Protein AF-X6P0B2-F1 (afdb_monomer_lite)

pLDDT: mean 71.35, std 17.13, range [31.45, 94.06]

Sequence (237 aa):
MQFNLIKKKKKKKKLLGSGEFNQSTTKVLHLKKNFREMPTQPSTTSKAEVESLRAQVEQYKVSLKELSEGSSDLQKFESAQRCKILENKVDNLKDENNVLRGDLDKYKTILERTKKIFADKLTEYRKAVYKLTGWLISIVPSDDETLGNNNNSTHPSNNEANARPIKEMLLELKHLWMQTPNDRIVIGLRPKDQIAVFFIRDTPFMRSVDPKILKSFETKRSSPYLLSAITMQLYKE

Organism: Reticulomyxa filosa (NCBI:txid46433)

Structure (mmCIF, N/CA/C/O backbone):
data_AF-X6P0B2-F1
#
_entry.id   AF-X6P0B2-F1
#
loop_
_atom_site.group_PDB
_atom_site.id
_atom_site.type_symbol
_atom_site.label_atom_id
_atom_site.label_alt_id
_atom_site.label_comp_id
_atom_site.label_asym_id
_atom_site.label_entity_id
_atom_site.label_seq_id
_atom_site.pdbx_PDB_ins_code
_atom_site.Cartn_x
_atom_site.Cartn_y
_atom_site.Cartn_z
_atom_site.occupancy
_atom_site.B_iso_or_equiv
_atom_site.auth_seq_id
_atom_site.auth_comp_id
_atom_site.auth_asym_id
_atom_site.auth_atom_id
_atom_site.pdbx_PDB_model_num
ATOM 1 N N . MET A 1 1 ? -43.052 -93.381 106.197 1.00 55.31 1 MET A N 1
ATOM 2 C CA . MET A 1 1 ? -41.928 -92.546 105.700 1.00 55.31 1 MET A CA 1
ATOM 3 C C . MET A 1 1 ? -41.896 -91.102 106.265 1.00 55.31 1 MET A C 1
ATOM 5 O O . MET A 1 1 ? -41.466 -90.201 105.563 1.00 55.31 1 MET A O 1
ATOM 9 N N . GLN A 1 2 ? -42.252 -90.828 107.532 1.00 54.12 2 GLN A N 1
ATOM 10 C CA . GLN A 1 2 ? -42.131 -89.462 108.112 1.00 54.12 2 GLN A CA 1
ATOM 11 C C . GLN A 1 2 ? -40.997 -89.306 109.150 1.00 54.12 2 GLN A C 1
ATOM 13 O O . GLN A 1 2 ? -40.505 -88.202 109.378 1.00 54.12 2 GLN A O 1
ATOM 18 N N . PHE A 1 3 ? -40.473 -90.406 109.700 1.00 49.84 3 PHE A N 1
ATOM 19 C CA . PHE A 1 3 ? -39.399 -90.378 110.706 1.00 49.84 3 PHE A CA 1
ATOM 20 C C . PHE A 1 3 ? -38.023 -89.929 110.172 1.00 49.84 3 PHE A C 1
ATOM 22 O O . PHE A 1 3 ? -37.185 -89.446 110.938 1.00 49.84 3 PHE A O 1
ATOM 29 N N . ASN A 1 4 ? -37.790 -90.004 108.856 1.00 54.94 4 ASN A N 1
ATOM 30 C CA . ASN A 1 4 ? -36.523 -89.588 108.240 1.00 54.94 4 ASN A CA 1
ATOM 31 C C . ASN A 1 4 ? -36.414 -88.072 107.987 1.00 54.94 4 ASN A C 1
ATOM 33 O O . ASN A 1 4 ? -35.299 -87.554 107.889 1.00 54.94 4 ASN A O 1
ATOM 37 N N . LEU A 1 5 ? -37.527 -87.326 107.950 1.00 54.50 5 LEU A N 1
ATOM 38 C CA . LEU A 1 5 ? -37.485 -85.862 107.808 1.00 54.50 5 LEU A CA 1
ATOM 39 C C . LEU A 1 5 ? -37.095 -85.159 109.120 1.00 54.50 5 LEU A C 1
ATOM 41 O O . LEU A 1 5 ? -36.388 -84.150 109.109 1.00 54.50 5 LEU A O 1
ATOM 45 N N . ILE A 1 6 ? -37.504 -85.713 110.263 1.00 58.94 6 ILE A N 1
ATOM 46 C CA . ILE A 1 6 ? -37.263 -85.122 111.589 1.00 58.94 6 ILE A CA 1
ATOM 47 C C . ILE A 1 6 ? -35.777 -85.223 111.975 1.00 58.94 6 ILE A C 1
ATOM 49 O O . ILE A 1 6 ? -35.199 -84.262 112.490 1.00 58.94 6 ILE A O 1
ATOM 53 N N . LYS A 1 7 ? -35.111 -86.337 111.633 1.00 59.66 7 LYS A N 1
ATOM 54 C CA . LYS A 1 7 ? -33.657 -86.496 111.820 1.00 59.66 7 LYS A CA 1
ATOM 55 C C . LYS A 1 7 ? -32.847 -85.511 110.964 1.00 59.66 7 LYS A C 1
ATOM 57 O O . LYS A 1 7 ? -31.874 -84.939 111.458 1.00 59.66 7 LYS A O 1
ATOM 62 N N . LYS A 1 8 ? -33.275 -85.240 109.721 1.00 59.06 8 LYS A N 1
ATOM 63 C CA . LYS A 1 8 ? -32.640 -84.231 108.848 1.00 59.06 8 LYS A CA 1
ATOM 64 C C . LYS A 1 8 ? -32.793 -82.806 109.402 1.00 59.06 8 LYS A C 1
ATOM 66 O O . LYS A 1 8 ? -31.819 -82.055 109.403 1.00 59.06 8 LYS A O 1
ATOM 71 N N . LYS A 1 9 ? -33.960 -82.447 109.955 1.00 59.59 9 LYS A N 1
ATOM 72 C CA . LYS A 1 9 ? -34.187 -81.127 110.582 1.00 59.59 9 LYS A CA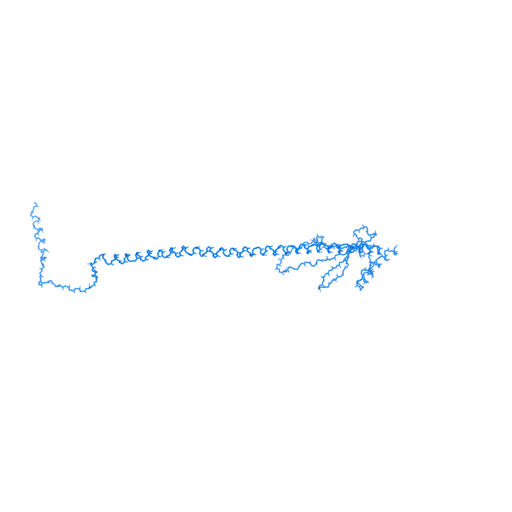 1
ATOM 73 C C . LYS A 1 9 ? -33.361 -80.912 111.863 1.00 59.59 9 LYS A C 1
ATOM 75 O O . LYS A 1 9 ? -32.851 -79.812 112.062 1.00 59.59 9 LYS A O 1
ATOM 80 N N . LYS A 1 10 ? -33.146 -81.947 112.690 1.00 60.12 10 LYS A N 1
ATOM 81 C CA . LYS A 1 10 ? -32.284 -81.852 113.890 1.00 60.12 10 LYS A CA 1
ATOM 82 C C . LYS A 1 10 ? -30.789 -81.707 113.561 1.00 60.12 10 LYS A C 1
ATOM 84 O O . LYS A 1 10 ? -30.113 -80.933 114.230 1.00 60.12 10 LYS A O 1
ATOM 89 N N . LYS A 1 11 ? -30.275 -82.372 112.513 1.00 59.00 11 LYS A N 1
ATOM 90 C CA . LYS A 1 11 ? -28.886 -82.160 112.046 1.00 59.00 11 LYS A CA 1
ATOM 91 C C . LYS A 1 11 ? -28.672 -80.745 111.497 1.00 59.00 11 LYS A C 1
ATOM 93 O O . LYS A 1 11 ? -27.675 -80.118 111.830 1.00 59.00 11 LYS A O 1
ATOM 98 N N . LYS A 1 12 ? -29.631 -80.211 110.728 1.00 55.75 12 LYS A N 1
ATOM 99 C CA . LYS A 1 12 ? -29.541 -78.853 110.162 1.00 55.75 12 LYS A CA 1
ATOM 100 C C . LYS A 1 12 ? -29.574 -77.762 111.246 1.00 55.75 12 LYS A C 1
ATOM 102 O O . LYS A 1 12 ? -28.811 -76.814 111.152 1.00 55.75 12 LYS A O 1
ATOM 107 N N . LYS A 1 13 ? -30.363 -77.936 112.318 1.00 56.16 13 LYS A N 1
ATOM 108 C CA . LYS A 1 13 ? -30.375 -77.021 113.481 1.00 56.16 13 LYS A CA 1
ATOM 109 C C . LYS A 1 13 ? -29.120 -77.087 114.368 1.00 56.16 13 LYS A C 1
ATOM 111 O O . LYS A 1 13 ? -28.850 -76.119 115.056 1.00 56.16 13 LYS A O 1
ATOM 116 N N . LYS A 1 14 ? -28.346 -78.182 114.342 1.00 57.12 14 LYS A N 1
ATOM 117 C CA . LYS A 1 14 ? -27.015 -78.246 114.986 1.00 57.12 14 LYS A CA 1
ATOM 118 C C . LYS A 1 14 ? -25.906 -77.582 114.154 1.00 57.12 14 LYS A C 1
ATOM 120 O O . LYS A 1 14 ? -24.914 -77.164 114.729 1.00 57.12 14 LYS A O 1
ATOM 125 N N . LEU A 1 15 ? -26.073 -77.498 112.828 1.00 54.00 15 LEU A N 1
ATOM 126 C CA . LEU A 1 15 ? -25.188 -76.754 111.912 1.00 54.00 15 LEU A CA 1
ATOM 127 C C . LEU A 1 15 ? -25.536 -75.259 111.830 1.00 54.00 15 LEU A C 1
ATOM 129 O O . LEU A 1 15 ? -24.663 -74.447 111.559 1.00 54.00 15 LEU A O 1
ATOM 133 N N . LEU A 1 16 ? -26.789 -74.896 112.117 1.00 55.19 16 LEU A N 1
ATOM 134 C CA . LEU A 1 16 ? -27.213 -73.538 112.472 1.00 55.19 16 LEU A CA 1
ATOM 135 C C . LEU A 1 16 ? -26.943 -73.275 113.963 1.00 55.19 16 LEU A C 1
ATOM 137 O O . LEU A 1 16 ? -27.849 -72.932 114.723 1.00 55.19 16 LEU A O 1
ATOM 141 N N . GLY A 1 17 ? -25.692 -73.461 114.387 1.00 47.81 17 GLY A N 1
ATOM 142 C CA . GLY A 1 17 ? -25.227 -72.794 115.595 1.00 47.81 17 GLY A CA 1
ATOM 143 C C . GLY A 1 17 ? -25.319 -71.281 115.378 1.00 47.81 17 GLY A C 1
ATOM 144 O O . GLY A 1 17 ? -24.667 -70.759 114.483 1.00 47.81 17 GLY A O 1
ATOM 145 N N . SER A 1 18 ? -26.180 -70.630 116.166 1.00 55.78 18 SER A N 1
ATOM 146 C CA . SER A 1 18 ? -26.161 -69.205 116.536 1.00 55.78 18 SER A CA 1
ATOM 147 C C . SER A 1 18 ? -25.898 -68.183 115.418 1.00 55.78 18 SER A C 1
ATOM 149 O O . SER A 1 18 ? -24.773 -67.736 115.218 1.00 55.78 18 SER A O 1
ATOM 151 N N . GLY A 1 19 ? -26.968 -67.726 114.765 1.00 50.94 19 GLY A N 1
ATOM 152 C CA . GLY A 1 19 ? -26.990 -66.463 114.011 1.00 50.94 19 GLY A CA 1
ATOM 153 C C . GLY A 1 19 ? -27.503 -65.281 114.845 1.00 50.94 19 GLY A C 1
ATOM 154 O O . GLY A 1 19 ? -28.053 -64.338 114.286 1.00 50.94 19 GLY A O 1
ATOM 155 N N . GLU A 1 20 ? -27.415 -65.364 116.174 1.00 57.00 20 GLU A N 1
ATOM 156 C CA . GLU A 1 20 ? -27.812 -64.281 117.075 1.00 57.00 20 GLU A CA 1
ATOM 157 C C . GLU A 1 20 ? -26.659 -63.279 117.189 1.00 57.00 20 GLU A C 1
ATOM 159 O O . GLU A 1 20 ? -25.530 -63.638 117.53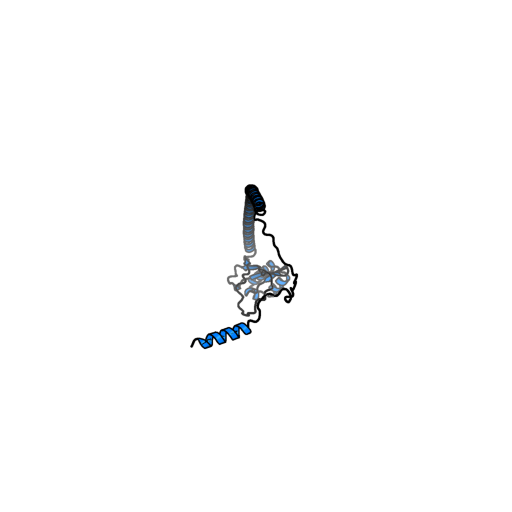0 1.00 57.00 20 GLU A O 1
ATOM 164 N N . PHE A 1 21 ? -26.947 -62.019 116.862 1.00 47.94 21 PHE A N 1
ATOM 165 C CA . PHE A 1 21 ? -26.019 -60.905 117.005 1.00 47.94 21 PHE A CA 1
ATOM 166 C C . PHE A 1 21 ? -25.644 -60.747 118.480 1.00 47.94 21 PHE A C 1
ATOM 168 O O . PHE A 1 21 ? -26.470 -60.369 119.308 1.00 47.94 21 PHE A O 1
ATOM 175 N N . ASN A 1 22 ? -24.392 -61.048 118.812 1.00 59.00 22 ASN A N 1
ATOM 176 C CA . ASN A 1 22 ? -23.880 -60.935 120.165 1.00 59.00 22 ASN A CA 1
ATOM 177 C C . ASN A 1 22 ? -22.984 -59.688 120.234 1.00 59.00 22 ASN A C 1
ATOM 179 O O . ASN A 1 22 ? -21.904 -59.632 119.634 1.00 59.00 22 ASN A O 1
ATOM 183 N N . GLN A 1 23 ? -23.461 -58.661 120.940 1.00 57.75 23 GLN A N 1
ATOM 184 C CA . GLN A 1 23 ? -22.810 -57.349 121.049 1.00 57.75 23 GLN A CA 1
ATOM 185 C C . GLN A 1 23 ? -21.397 -57.440 121.660 1.00 57.75 23 GLN A C 1
ATOM 187 O O . GLN A 1 23 ? -20.562 -56.574 121.421 1.00 57.75 23 GLN A O 1
ATOM 192 N N . SER A 1 24 ? -21.103 -58.519 122.394 1.00 59.09 24 SER A N 1
ATOM 193 C CA . SER A 1 24 ? -19.799 -58.781 123.018 1.00 59.09 24 SER A CA 1
ATOM 194 C C . SER A 1 24 ? -18.715 -59.308 122.059 1.00 59.09 24 SER A C 1
ATOM 196 O O . SER A 1 24 ? -17.530 -59.149 122.337 1.00 59.09 24 SER A O 1
ATOM 198 N N . THR A 1 25 ? -19.086 -59.926 120.930 1.00 56.22 25 THR A N 1
ATOM 199 C CA . THR A 1 25 ? -18.145 -60.605 120.007 1.00 56.22 25 THR A CA 1
ATOM 200 C C . THR A 1 25 ? -18.075 -59.978 118.616 1.00 56.22 25 THR A C 1
ATOM 202 O O . THR A 1 25 ? -17.176 -60.301 117.839 1.00 56.22 25 THR A O 1
ATOM 205 N N . THR A 1 26 ? -18.960 -59.030 118.302 1.00 55.53 26 THR A N 1
ATOM 206 C CA . THR A 1 26 ? -18.975 -58.357 116.998 1.00 55.53 26 THR A CA 1
ATOM 207 C C . THR A 1 26 ? -18.139 -57.075 117.048 1.00 55.53 26 THR A C 1
ATOM 209 O O . THR A 1 26 ? -18.581 -56.054 117.567 1.00 55.53 26 THR A O 1
ATOM 212 N N . LYS A 1 27 ? -16.913 -57.104 116.510 1.00 60.09 27 LYS A N 1
ATOM 213 C CA . LYS A 1 27 ? -16.079 -55.896 116.370 1.00 60.09 27 LYS A CA 1
ATOM 214 C C . LYS A 1 27 ? -16.575 -55.043 115.195 1.00 60.09 27 LYS A C 1
ATOM 216 O O . LYS A 1 27 ? -16.610 -55.508 114.060 1.00 60.09 27 LYS A O 1
ATOM 221 N N . VAL A 1 28 ? -16.933 -53.790 115.475 1.00 61.47 28 VAL A N 1
ATOM 222 C CA . VAL A 1 28 ? -17.394 -52.797 114.490 1.00 61.47 28 VAL A CA 1
ATOM 223 C C . VAL A 1 28 ? -16.198 -52.233 113.711 1.00 61.47 28 VAL A C 1
ATOM 225 O O . VAL A 1 28 ? -15.346 -51.546 114.276 1.00 61.47 28 VAL A O 1
ATOM 228 N N . LEU A 1 29 ? -16.137 -52.502 112.405 1.00 49.97 29 LEU A N 1
ATOM 229 C CA . LEU A 1 29 ? -15.185 -51.874 111.483 1.00 49.97 29 LEU A CA 1
ATOM 230 C C . LEU A 1 29 ? -15.662 -50.455 111.138 1.00 49.97 29 LEU A C 1
ATOM 232 O O . LEU A 1 29 ? -16.623 -50.281 110.394 1.00 49.97 29 LEU A O 1
ATOM 236 N N . HIS A 1 30 ? -14.976 -49.433 111.652 1.00 55.44 30 HIS A N 1
ATOM 237 C CA . HIS A 1 30 ? -15.180 -48.047 111.232 1.00 55.44 30 HIS A CA 1
ATOM 238 C C . HIS A 1 30 ? -14.325 -47.770 109.991 1.00 55.44 30 HIS A C 1
ATOM 240 O O . HIS A 1 30 ? -13.115 -47.583 110.097 1.00 55.44 30 HIS A O 1
ATOM 246 N N . LEU A 1 31 ? -14.943 -47.731 108.810 1.00 53.06 31 LEU A N 1
ATOM 247 C CA . LEU A 1 31 ? -14.276 -47.317 107.574 1.00 53.06 31 LEU A CA 1
ATOM 248 C C . LEU A 1 31 ? -14.821 -45.954 107.142 1.00 53.06 31 LEU A C 1
ATOM 250 O O . LEU A 1 31 ? -15.865 -45.844 106.508 1.00 53.06 31 LEU A O 1
ATOM 254 N N . LYS A 1 32 ? -14.100 -44.892 107.513 1.00 55.56 32 LYS A N 1
ATOM 255 C CA . LYS A 1 32 ? -14.354 -43.521 107.062 1.00 55.56 32 LYS A CA 1
ATOM 256 C C . LYS A 1 32 ? -13.851 -43.373 105.622 1.00 55.56 32 LYS A C 1
ATOM 258 O O . LYS A 1 32 ? -12.643 -43.377 105.394 1.00 55.56 32 LYS A O 1
ATOM 263 N N . LYS A 1 33 ? -14.756 -43.207 104.654 1.00 41.72 33 LYS A N 1
ATOM 264 C CA . LYS A 1 33 ? -14.428 -42.648 103.331 1.00 41.72 33 LYS A CA 1
ATOM 265 C C . LYS A 1 33 ? -15.641 -41.909 102.756 1.00 41.72 33 LYS A C 1
ATOM 267 O O . LYS A 1 33 ? -16.621 -42.523 102.354 1.00 41.72 33 LYS A O 1
ATOM 272 N N . ASN A 1 34 ? -15.551 -40.579 102.780 1.00 40.84 34 ASN A N 1
ATOM 273 C CA . ASN A 1 34 ? -16.471 -39.640 102.136 1.00 40.84 34 ASN A CA 1
ATOM 274 C C . ASN A 1 34 ? -16.558 -39.919 100.631 1.00 40.84 34 ASN A C 1
ATOM 276 O O . ASN A 1 34 ? -15.519 -40.189 100.042 1.00 40.84 34 ASN A O 1
ATOM 280 N N . PHE A 1 35 ? -17.742 -39.774 100.023 1.00 38.56 35 PHE A N 1
ATOM 281 C CA . PHE A 1 35 ? -17.996 -38.764 98.985 1.00 38.56 35 PHE A CA 1
ATOM 282 C C . PHE A 1 35 ? -19.495 -38.658 98.643 1.00 38.56 35 PHE A C 1
ATOM 284 O O . PHE A 1 35 ? -20.132 -39.635 98.261 1.00 38.56 35 PHE A O 1
ATOM 291 N N . ARG A 1 36 ? -19.957 -37.398 98.660 1.00 43.66 36 ARG A N 1
ATOM 292 C CA . ARG A 1 36 ? -21.078 -36.817 97.903 1.00 43.66 36 ARG A CA 1
ATOM 293 C C . ARG A 1 36 ? -22.491 -36.943 98.482 1.00 43.66 36 ARG A C 1
ATOM 295 O O . ARG A 1 36 ? -23.409 -37.444 97.845 1.00 43.66 36 ARG A O 1
ATOM 302 N N . GLU A 1 37 ? -22.685 -36.301 99.627 1.00 41.38 37 GLU A N 1
ATOM 303 C CA . GLU A 1 37 ? -23.929 -35.568 99.865 1.00 41.38 37 GLU A CA 1
ATOM 304 C C . GLU A 1 37 ? -23.988 -34.396 98.865 1.00 41.38 37 GLU A C 1
ATOM 306 O O . GLU A 1 37 ? -23.141 -33.504 98.891 1.00 41.38 37 GLU A O 1
ATOM 311 N N . MET A 1 38 ? -24.940 -34.427 97.931 1.00 42.62 38 MET A N 1
ATOM 312 C CA . MET A 1 38 ? -25.448 -33.217 97.276 1.00 42.62 38 MET A CA 1
ATOM 313 C C . MET A 1 38 ? -26.829 -32.954 97.881 1.00 42.62 38 MET A C 1
ATOM 315 O O . MET A 1 38 ? -27.645 -33.879 97.920 1.00 42.62 38 MET A O 1
ATOM 319 N N . PRO A 1 39 ? -27.094 -31.740 98.385 1.00 47.16 39 PRO A N 1
ATOM 320 C CA . PRO A 1 39 ? -28.322 -31.445 99.096 1.00 47.16 39 PRO A CA 1
ATOM 321 C C . PRO A 1 39 ? -29.499 -31.440 98.120 1.00 47.16 39 PRO A C 1
ATOM 323 O O . PRO A 1 39 ? -29.506 -30.724 97.121 1.00 47.16 39 PRO A O 1
ATOM 326 N N . THR A 1 40 ? -30.535 -32.205 98.443 1.00 47.59 40 THR A N 1
ATOM 327 C CA . THR A 1 40 ? -31.896 -31.949 97.974 1.00 47.59 40 THR A CA 1
ATOM 328 C C . THR A 1 40 ? -32.367 -30.611 98.550 1.00 47.59 40 THR A C 1
ATOM 330 O O . THR A 1 40 ? -32.889 -30.549 99.660 1.00 47.59 40 THR A O 1
ATOM 333 N N . GLN A 1 41 ? -32.161 -29.538 97.785 1.00 46.28 41 GLN A N 1
ATOM 334 C CA . GLN A 1 41 ? -32.849 -28.250 97.905 1.00 46.28 41 GLN A CA 1
ATOM 335 C C . GLN A 1 41 ? -33.395 -27.815 96.526 1.00 46.28 41 GLN A C 1
ATOM 337 O O . GLN A 1 41 ? -32.936 -28.316 95.498 1.00 46.28 41 GLN A O 1
ATOM 342 N N . PRO A 1 42 ? -34.458 -26.990 96.499 1.00 42.69 42 PRO A N 1
ATOM 343 C CA . PRO A 1 42 ? -35.540 -27.073 95.521 1.00 42.69 42 PRO A CA 1
ATOM 344 C C . PRO A 1 42 ? -35.267 -26.319 94.213 1.00 42.69 42 PRO A C 1
ATOM 346 O O . PRO A 1 42 ? -34.430 -25.430 94.118 1.00 42.69 42 PRO A O 1
ATOM 349 N N . SER A 1 43 ? -36.061 -26.651 93.201 1.00 48.66 43 SER A N 1
ATOM 350 C CA . SER A 1 43 ? -36.120 -26.120 91.832 1.00 48.66 43 SER A CA 1
ATOM 351 C C . SER A 1 43 ? -36.507 -24.627 91.699 1.00 48.66 43 SER A C 1
ATOM 353 O O . SER A 1 43 ? -37.115 -24.230 90.703 1.00 48.66 43 SER A O 1
ATOM 355 N N . THR A 1 44 ? -36.177 -23.776 92.676 1.00 48.09 44 THR A N 1
ATOM 356 C CA . THR A 1 44 ? -36.658 -22.383 92.755 1.00 48.09 44 THR A CA 1
ATOM 357 C C . THR A 1 44 ? -35.608 -21.314 92.451 1.00 48.09 44 THR A C 1
ATOM 359 O O . THR A 1 44 ? -35.992 -20.211 92.082 1.00 48.09 44 THR A O 1
ATOM 362 N N . THR A 1 45 ? -34.307 -21.611 92.499 1.00 51.66 45 THR A N 1
ATOM 363 C CA . THR A 1 45 ? -33.242 -20.661 92.097 1.00 51.66 45 THR A CA 1
ATOM 364 C C . THR A 1 45 ? -32.952 -20.651 90.595 1.00 51.66 45 THR A C 1
ATOM 366 O O . THR A 1 45 ? -32.293 -19.746 90.109 1.00 51.66 45 THR A O 1
ATOM 369 N N . SER A 1 46 ? -33.515 -21.585 89.824 1.00 56.38 46 SER A N 1
ATOM 370 C CA . SER A 1 46 ? -33.304 -21.663 88.371 1.00 56.38 46 SER A CA 1
ATOM 371 C C . SER A 1 46 ? -34.369 -20.934 87.539 1.00 56.38 46 SER A C 1
ATOM 373 O O . SER A 1 46 ? -34.128 -20.672 86.369 1.00 56.38 46 SER A O 1
ATOM 375 N N . LYS A 1 47 ? -35.544 -20.585 88.083 1.00 63.09 47 LYS A N 1
ATOM 376 C CA . LYS A 1 47 ? -36.635 -20.002 87.271 1.00 63.09 47 LYS A CA 1
ATOM 377 C C . LYS A 1 47 ? -36.489 -18.500 87.040 1.00 63.09 47 LYS A C 1
ATOM 379 O O . LYS A 1 47 ? -36.582 -18.073 85.899 1.00 63.09 47 LYS A O 1
ATOM 384 N N . ALA A 1 48 ? -36.202 -17.728 88.088 1.00 69.81 48 ALA A N 1
ATOM 385 C CA . ALA A 1 48 ? -36.033 -16.276 87.979 1.00 69.81 48 ALA A CA 1
ATOM 386 C C . ALA A 1 48 ? -34.798 -15.895 87.143 1.00 69.81 48 ALA A C 1
ATOM 388 O O . ALA A 1 48 ? -34.830 -14.939 86.375 1.00 69.81 48 ALA A O 1
ATOM 389 N N . GLU A 1 49 ? -33.724 -16.681 87.240 1.00 75.38 49 GLU A N 1
ATOM 390 C CA . GLU A 1 49 ? -32.507 -16.486 86.448 1.00 75.38 49 GLU A CA 1
ATOM 391 C C . GLU A 1 49 ? -32.733 -16.857 84.971 1.00 75.38 49 GLU A C 1
ATOM 393 O O . GLU A 1 49 ? -32.332 -16.122 84.072 1.00 75.38 49 GLU A O 1
ATOM 398 N N . VAL A 1 50 ? -33.482 -17.936 84.703 1.00 76.75 50 VAL A N 1
ATOM 399 C CA . VAL A 1 50 ? -33.899 -18.311 83.340 1.00 76.75 50 VAL A CA 1
ATOM 400 C C . VAL A 1 50 ? -34.865 -17.287 82.737 1.00 76.75 50 VAL A C 1
ATOM 402 O O . VAL A 1 50 ? -34.802 -17.023 81.540 1.00 76.75 50 VAL A O 1
ATOM 405 N N . GLU A 1 51 ? -35.750 -16.695 83.533 1.00 79.25 51 GLU A N 1
ATOM 406 C CA . GLU A 1 51 ? -36.698 -15.671 83.087 1.00 79.25 51 GLU A CA 1
ATOM 407 C C . GLU A 1 51 ? -36.004 -14.324 82.823 1.00 79.25 51 GLU A C 1
ATOM 409 O O . GLU A 1 51 ? -36.259 -13.697 81.797 1.00 79.25 51 GLU A O 1
ATOM 414 N N . SER A 1 52 ? -35.030 -13.952 83.659 1.00 84.94 52 SER A N 1
ATOM 415 C CA . SER A 1 52 ? -34.113 -12.823 83.437 1.00 84.94 52 SER A CA 1
ATOM 416 C C . SER A 1 52 ? -33.300 -12.981 82.146 1.00 84.94 52 SER A C 1
ATOM 418 O O . SER A 1 52 ? -33.269 -12.079 81.306 1.00 84.94 52 SER A O 1
ATOM 420 N N . LEU A 1 53 ? -32.703 -14.157 81.926 1.00 84.94 53 LEU A N 1
ATOM 421 C CA . LEU A 1 53 ? -31.949 -14.448 80.704 1.00 84.94 53 LEU A CA 1
ATOM 422 C C . LEU A 1 53 ? -32.849 -14.453 79.462 1.00 84.94 53 LEU A C 1
ATOM 424 O O . LEU A 1 53 ? -32.439 -13.979 78.405 1.00 84.94 53 LEU A O 1
ATOM 428 N N . ARG A 1 54 ? -34.094 -14.931 79.573 1.00 86.00 54 ARG A N 1
ATOM 429 C CA . ARG A 1 54 ? -35.081 -14.842 78.484 1.00 86.00 54 ARG A CA 1
ATOM 430 C C . ARG A 1 54 ? -35.450 -13.396 78.166 1.00 86.00 54 ARG A C 1
ATOM 432 O O . ARG A 1 54 ? -35.521 -13.055 76.990 1.00 86.00 54 ARG A O 1
ATOM 439 N N . ALA A 1 55 ? -35.630 -12.555 79.183 1.00 86.56 55 ALA A N 1
ATOM 440 C CA . ALA A 1 55 ? -35.906 -11.135 78.994 1.00 86.56 55 ALA A CA 1
ATOM 441 C C . ALA A 1 55 ? -34.738 -10.414 78.299 1.00 86.56 55 ALA A C 1
ATOM 443 O O . ALA A 1 55 ? -34.966 -9.663 77.354 1.00 86.56 55 ALA A O 1
ATOM 444 N N . GLN A 1 56 ? -33.489 -10.700 78.687 1.00 88.25 56 GLN A N 1
ATOM 445 C CA . GLN A 1 56 ? -32.306 -10.143 78.017 1.00 88.25 56 GLN A CA 1
ATOM 446 C C . GLN A 1 56 ? -32.177 -10.621 76.567 1.00 88.25 56 GLN A C 1
ATOM 448 O O . GLN A 1 56 ? -31.883 -9.825 75.680 1.00 88.25 56 GLN A O 1
ATOM 453 N N . VAL A 1 57 ? -32.432 -11.904 76.297 1.00 86.75 57 VAL A N 1
ATOM 454 C CA . VAL A 1 57 ? -32.400 -12.444 74.930 1.00 86.75 57 VAL A CA 1
ATOM 455 C C . VAL A 1 57 ? -33.467 -11.796 74.048 1.00 86.75 57 VAL A C 1
ATOM 457 O O . VAL A 1 57 ? -33.173 -11.463 72.903 1.00 86.75 57 VAL A O 1
ATOM 460 N N . GLU A 1 58 ? -34.683 -11.582 74.553 1.00 87.81 58 GLU A N 1
ATOM 461 C CA . GLU A 1 58 ? -35.721 -10.865 73.802 1.00 87.81 58 GLU A CA 1
ATOM 462 C C . GLU A 1 58 ? -35.358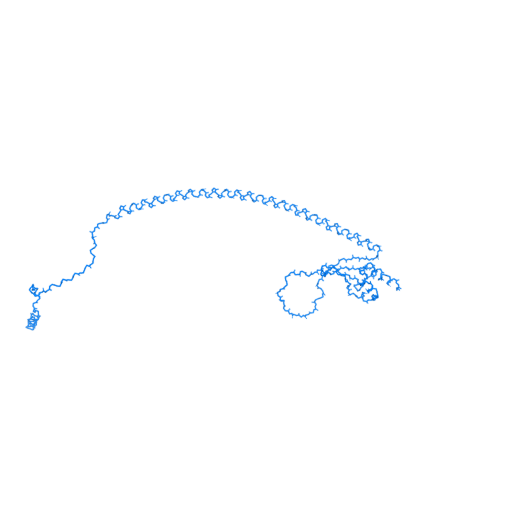 -9.395 73.578 1.00 87.81 58 GLU A C 1
ATOM 464 O O . GLU A 1 58 ? -35.502 -8.894 72.465 1.00 87.81 58 GLU A O 1
ATOM 469 N N . GLN A 1 59 ? -34.780 -8.723 74.573 1.00 89.06 59 GLN A N 1
ATOM 470 C CA . GLN A 1 59 ? -34.309 -7.349 74.417 1.00 89.06 59 GLN A CA 1
ATOM 471 C C . GLN A 1 59 ? -33.203 -7.241 73.353 1.00 89.06 59 GLN A C 1
ATOM 473 O O . GLN A 1 59 ? -33.278 -6.386 72.472 1.00 89.06 59 GLN A O 1
ATOM 478 N N . TYR A 1 60 ? -32.227 -8.156 73.357 1.00 88.19 60 TYR A N 1
ATOM 479 C CA . TYR A 1 60 ? -31.184 -8.197 72.330 1.00 88.19 60 TYR A CA 1
ATOM 480 C C . TYR A 1 60 ? -31.730 -8.528 70.941 1.00 88.19 60 TYR A C 1
ATOM 482 O O . TYR A 1 60 ? -31.251 -7.962 69.960 1.00 88.19 60 TYR A O 1
ATOM 490 N N . LYS A 1 61 ? -32.745 -9.393 70.830 1.00 85.62 61 LYS A N 1
ATOM 491 C CA . LYS A 1 61 ? -33.415 -9.666 69.550 1.00 85.62 61 LYS A CA 1
ATOM 492 C C . LYS A 1 61 ? -34.134 -8.437 69.004 1.00 85.62 61 LYS A C 1
ATOM 494 O O . LYS A 1 61 ? -34.055 -8.193 67.803 1.00 85.62 61 LYS A O 1
ATOM 499 N N . VAL A 1 62 ? -34.814 -7.671 69.858 1.00 86.06 62 VAL A N 1
ATOM 500 C CA . VAL A 1 62 ? -35.494 -6.432 69.455 1.00 86.06 62 VAL A CA 1
ATOM 501 C C . VAL A 1 62 ? -34.472 -5.395 68.988 1.00 86.06 62 VAL A C 1
ATOM 503 O O . VAL A 1 62 ? -34.595 -4.900 67.871 1.00 86.06 62 VAL A O 1
ATOM 506 N N . SER A 1 63 ? -33.398 -5.163 69.751 1.00 84.44 63 SER A N 1
ATOM 507 C CA . SER A 1 63 ? -32.330 -4.238 69.341 1.00 84.44 63 SER A CA 1
ATOM 508 C C . SER A 1 63 ? -31.619 -4.676 68.054 1.00 84.44 63 SER A C 1
ATOM 510 O O . SER A 1 63 ? -31.291 -3.841 67.214 1.00 84.44 63 SER A O 1
ATOM 512 N N . LEU A 1 64 ? -31.408 -5.982 67.850 1.00 79.12 64 LEU A N 1
ATOM 513 C CA . LEU A 1 64 ? -30.866 -6.522 66.596 1.00 79.12 64 LEU A CA 1
ATOM 514 C C . LEU A 1 64 ? -31.806 -6.290 65.414 1.00 79.12 64 LEU A C 1
ATOM 516 O O . LEU A 1 64 ? -31.339 -6.012 64.311 1.00 79.12 64 LEU A O 1
ATOM 520 N N . LYS A 1 65 ? -33.118 -6.397 65.630 1.00 79.81 65 LYS A N 1
ATOM 521 C CA . LYS A 1 65 ? -34.119 -6.177 64.589 1.00 79.81 65 LYS A CA 1
ATOM 522 C C . LYS A 1 65 ? -34.191 -4.703 64.182 1.00 79.81 65 LYS A C 1
ATOM 524 O O . LYS A 1 65 ? -34.160 -4.413 62.992 1.00 79.81 65 LYS A O 1
ATOM 529 N N . GLU A 1 66 ? -34.169 -3.787 65.147 1.00 77.62 66 GLU A N 1
ATOM 530 C CA . GLU A 1 66 ? -34.138 -2.338 64.897 1.00 77.62 66 GLU A CA 1
ATOM 531 C C . GLU A 1 66 ? -32.855 -1.905 64.162 1.00 77.62 66 GLU A C 1
ATOM 533 O O . GLU A 1 66 ? -32.909 -1.149 63.190 1.00 77.62 66 GLU A O 1
ATOM 538 N N . LEU A 1 67 ? -31.695 -2.445 64.557 1.00 71.69 67 LEU A N 1
ATOM 539 C CA . LEU A 1 67 ? -30.420 -2.205 63.867 1.00 71.69 67 LEU A CA 1
ATOM 540 C C . LEU A 1 67 ? -30.385 -2.828 62.463 1.00 71.69 67 LEU A C 1
ATOM 542 O O . LEU A 1 67 ? -29.814 -2.241 61.544 1.00 71.69 67 LEU A O 1
ATOM 546 N N . SER A 1 68 ? -31.003 -3.997 62.279 1.00 70.44 68 SER A N 1
ATOM 547 C CA . SER A 1 68 ? -31.123 -4.663 60.978 1.00 70.44 68 SER A CA 1
ATOM 548 C C . SER A 1 68 ? -32.009 -3.876 60.010 1.00 70.44 68 SER A C 1
ATOM 550 O O . SER A 1 68 ? -31.679 -3.767 58.829 1.00 70.44 68 SER A O 1
ATOM 552 N N . GLU A 1 69 ? -33.126 -3.327 60.486 1.00 68.81 69 GLU A N 1
ATOM 553 C CA . GLU A 1 69 ? -34.041 -2.525 59.670 1.00 68.81 69 GLU A CA 1
ATOM 554 C C . GLU A 1 69 ? -33.371 -1.203 59.250 1.00 68.81 69 GLU A C 1
ATOM 556 O O . GLU A 1 69 ? -33.326 -0.901 58.054 1.00 68.81 69 GLU A O 1
ATOM 561 N N . GLY A 1 70 ? -32.703 -0.499 60.174 1.00 61.84 70 GLY A N 1
ATOM 562 C CA . GLY A 1 70 ? -31.947 0.726 59.867 1.00 61.84 70 GLY A CA 1
ATOM 563 C C . GLY A 1 70 ? -30.705 0.510 58.986 1.00 61.84 70 GLY A C 1
ATOM 564 O O . GLY A 1 70 ? -30.388 1.343 58.133 1.00 61.84 70 GLY A O 1
ATOM 565 N N . SER A 1 71 ? -30.019 -0.630 59.125 1.00 61.34 71 SER A N 1
ATOM 566 C CA . SER A 1 71 ? -28.870 -0.990 58.280 1.00 61.34 71 SER A CA 1
ATOM 567 C C . SER A 1 71 ? -29.267 -1.193 56.815 1.00 61.34 71 SER A C 1
ATOM 569 O O . SER A 1 71 ? -28.485 -0.863 55.918 1.00 61.34 71 SER A O 1
ATOM 571 N N . SER A 1 72 ? -30.480 -1.692 56.565 1.00 63.06 72 SER A N 1
ATOM 572 C CA . SER A 1 72 ? -30.968 -1.956 55.212 1.00 63.06 72 SER A CA 1
ATOM 573 C C . SER A 1 72 ? -31.239 -0.674 54.413 1.00 63.06 72 SER A C 1
ATOM 575 O O . SER A 1 72 ? -31.001 -0.639 53.206 1.00 63.06 72 SER A O 1
ATOM 577 N N . ASP A 1 73 ? -31.665 0.405 55.072 1.00 66.56 73 ASP A N 1
ATOM 578 C CA . ASP A 1 73 ? -31.984 1.673 54.408 1.00 66.56 73 ASP A CA 1
ATOM 579 C C . ASP A 1 73 ? -30.743 2.542 54.165 1.00 66.56 73 ASP A C 1
ATOM 581 O O . ASP A 1 73 ? -30.617 3.153 53.101 1.00 66.56 73 ASP A O 1
ATOM 585 N N . LEU A 1 74 ? -29.760 2.501 55.070 1.00 64.06 74 LEU A N 1
ATOM 586 C CA . LEU A 1 74 ? -28.429 3.078 54.841 1.00 64.06 74 LEU A CA 1
ATOM 587 C C . LEU A 1 74 ? -27.706 2.403 53.664 1.00 64.06 74 LEU A C 1
ATOM 589 O O . LEU A 1 74 ? -27.149 3.092 52.808 1.00 64.06 74 LEU A O 1
ATOM 593 N N . GLN A 1 75 ? -27.786 1.071 53.548 1.00 68.25 75 GLN A N 1
ATOM 594 C CA . GLN A 1 75 ? -27.224 0.349 52.400 1.00 68.25 75 GLN A CA 1
ATOM 595 C C . GLN A 1 75 ? -27.927 0.686 51.076 1.00 68.25 75 GLN A C 1
ATOM 597 O O . GLN A 1 75 ? -27.264 0.809 50.041 1.00 68.25 75 GLN A O 1
ATOM 602 N N . LYS A 1 76 ? -29.253 0.873 51.074 1.00 70.88 76 LYS A N 1
ATOM 603 C CA . LYS A 1 76 ? -29.998 1.326 49.882 1.00 70.88 76 LYS A CA 1
ATOM 604 C C . LYS A 1 76 ? -29.612 2.747 49.469 1.00 70.88 76 LYS A C 1
ATOM 606 O O . LYS A 1 76 ? -29.501 3.032 48.280 1.00 70.88 76 LYS A O 1
ATOM 611 N N . PHE A 1 77 ? -29.375 3.636 50.430 1.00 67.94 77 PHE A N 1
ATOM 612 C CA . PHE A 1 77 ? -28.966 5.009 50.146 1.00 67.94 77 PHE A CA 1
ATOM 613 C C . PHE A 1 77 ? -27.539 5.086 49.583 1.00 67.94 77 PHE A C 1
ATOM 615 O O . PHE A 1 77 ? -27.315 5.735 48.559 1.00 67.94 77 PHE A O 1
ATOM 622 N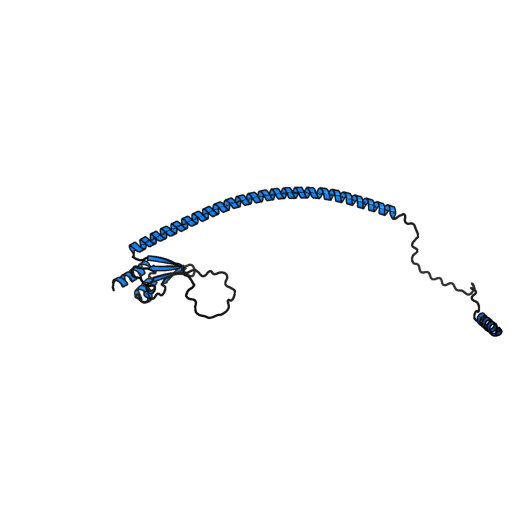 N . GLU A 1 78 ? -26.585 4.366 50.184 1.00 69.94 78 GLU A N 1
ATOM 623 C CA . GLU A 1 78 ? -25.215 4.286 49.663 1.00 69.94 78 GLU A CA 1
ATOM 624 C C . GLU A 1 78 ? -25.160 3.630 48.279 1.00 69.94 78 GLU A C 1
ATOM 626 O O . GLU A 1 78 ? -24.432 4.095 47.399 1.00 69.94 78 GLU A O 1
ATOM 631 N N . SER A 1 79 ? -25.943 2.571 48.049 1.00 72.00 79 SER A N 1
ATOM 632 C CA . SER A 1 79 ? -26.025 1.939 46.728 1.00 72.00 79 SER A CA 1
ATOM 633 C C . SER A 1 79 ? -26.660 2.866 45.690 1.00 72.00 79 SER A C 1
ATOM 635 O O . SER A 1 79 ? -26.108 2.991 44.602 1.00 72.00 79 SER A O 1
ATOM 637 N N . ALA A 1 80 ? -27.717 3.611 46.027 1.00 74.38 80 ALA A N 1
ATOM 638 C CA . ALA A 1 80 ? -28.315 4.604 45.130 1.00 74.38 80 ALA A CA 1
ATOM 639 C C . ALA A 1 80 ? -27.355 5.760 44.786 1.00 74.38 80 ALA A C 1
ATOM 641 O O . ALA A 1 80 ? -27.309 6.210 43.638 1.00 74.38 80 ALA A O 1
ATOM 642 N N . GLN A 1 81 ? -26.550 6.228 45.747 1.00 76.88 81 GLN A N 1
ATOM 643 C CA . GLN A 1 81 ? -25.504 7.222 45.485 1.00 76.88 81 GLN A CA 1
ATOM 644 C C . GLN A 1 81 ? -24.398 6.664 44.581 1.00 76.88 81 GLN A C 1
ATOM 646 O O . GLN A 1 81 ? -23.983 7.334 43.635 1.00 76.88 81 GLN A O 1
ATOM 651 N N . ARG A 1 82 ? -23.956 5.421 44.815 1.00 74.25 82 ARG A N 1
ATOM 652 C CA . ARG A 1 82 ? -22.982 4.742 43.945 1.00 74.25 82 ARG A CA 1
ATOM 653 C C . ARG A 1 82 ? -23.527 4.525 42.534 1.00 74.25 82 ARG A C 1
ATOM 655 O O . ARG A 1 82 ? -22.781 4.741 41.584 1.00 74.25 82 ARG A O 1
ATOM 662 N N . CYS A 1 83 ? -24.804 4.169 42.385 1.00 77.06 83 CYS A N 1
ATOM 663 C CA . CYS A 1 83 ? -25.466 4.035 41.086 1.00 77.06 83 CYS A CA 1
ATOM 664 C C . CYS A 1 83 ? -25.457 5.354 40.308 1.00 77.06 83 CYS A C 1
ATOM 666 O O . CYS A 1 83 ? -25.019 5.356 39.166 1.00 77.06 83 CYS A O 1
ATOM 668 N N . LYS A 1 84 ? -25.800 6.486 40.938 1.00 82.88 84 LYS A N 1
ATOM 669 C C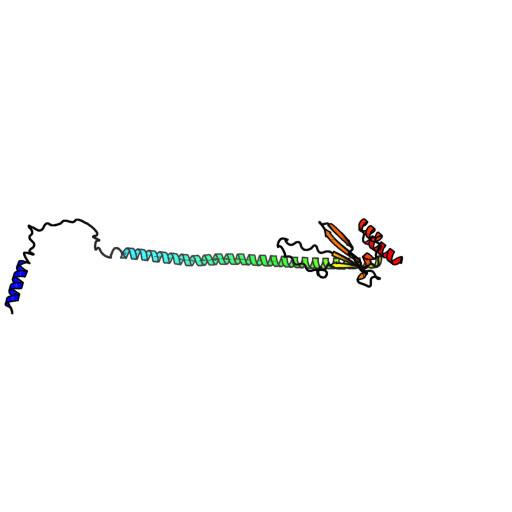A . LYS A 1 84 ? -25.735 7.807 40.281 1.00 82.88 84 LYS A CA 1
ATOM 670 C C . LYS A 1 84 ? -24.318 8.205 39.859 1.00 82.88 84 LYS A C 1
ATOM 672 O O . LYS A 1 84 ? -24.121 8.767 38.787 1.00 82.88 84 LYS A O 1
ATOM 677 N N . ILE A 1 85 ? -23.312 7.917 40.689 1.00 82.62 85 ILE A N 1
ATOM 678 C CA . ILE A 1 85 ? -21.904 8.184 40.346 1.00 82.62 85 ILE A CA 1
ATOM 679 C C . ILE A 1 85 ? -21.460 7.305 39.166 1.00 82.62 85 ILE A C 1
ATOM 681 O O . ILE A 1 85 ? -20.740 7.772 38.283 1.00 82.62 85 ILE A O 1
ATOM 685 N N . LEU A 1 86 ? -21.888 6.040 39.144 1.00 81.06 86 LEU A N 1
ATOM 686 C CA . LEU A 1 86 ? -21.606 5.109 38.053 1.00 81.06 86 LEU A CA 1
ATOM 687 C C . LEU A 1 86 ? -22.313 5.514 36.758 1.00 81.06 86 LEU A C 1
ATOM 689 O O . LEU A 1 86 ? -21.668 5.486 35.718 1.00 81.06 86 LEU A O 1
ATOM 693 N N . GLU A 1 87 ? -23.575 5.940 36.815 1.00 83.19 87 GLU A N 1
ATOM 694 C CA . GLU A 1 87 ? -24.331 6.462 35.667 1.00 83.19 87 GLU A CA 1
ATOM 695 C C . GLU A 1 87 ? -23.617 7.664 35.041 1.00 83.19 87 GLU A C 1
ATOM 697 O O . GLU A 1 87 ? -23.263 7.616 33.866 1.00 83.19 87 GLU A O 1
ATOM 702 N N . ASN A 1 88 ? -23.249 8.665 35.849 1.00 86.62 88 ASN A N 1
ATOM 703 C CA . ASN A 1 88 ? -22.489 9.824 35.368 1.00 86.62 88 ASN A CA 1
ATOM 704 C C . ASN A 1 88 ? -21.143 9.425 34.738 1.00 86.62 88 ASN A C 1
ATOM 706 O O . ASN A 1 88 ? -20.702 10.015 33.754 1.00 86.62 88 ASN A O 1
ATOM 710 N N . LYS A 1 89 ? -20.461 8.416 35.297 1.00 87.75 89 LYS A N 1
ATOM 711 C CA . LYS A 1 89 ? -19.199 7.918 34.737 1.00 87.75 89 LYS A CA 1
ATOM 712 C C . LYS A 1 89 ? -19.415 7.178 33.416 1.00 87.75 89 LYS A C 1
ATOM 714 O O . LYS A 1 89 ? -18.585 7.303 32.521 1.00 87.75 89 LYS A O 1
ATOM 719 N N . VAL A 1 90 ? -20.498 6.415 33.293 1.00 87.94 90 VAL A N 1
ATOM 720 C CA . VAL A 1 90 ? -20.875 5.730 32.051 1.00 87.94 90 VAL A CA 1
ATOM 721 C C . VAL A 1 90 ? -21.211 6.746 30.963 1.00 87.94 90 VAL A C 1
ATOM 723 O O . VAL A 1 90 ? -20.735 6.582 29.841 1.00 87.94 90 VAL A O 1
ATOM 726 N N . ASP A 1 91 ? -21.943 7.810 31.291 1.00 87.62 91 ASP A N 1
ATOM 727 C CA . ASP A 1 91 ? -22.274 8.875 30.342 1.00 87.62 91 ASP A CA 1
ATOM 728 C C . ASP A 1 91 ? -21.018 9.630 29.883 1.00 87.62 91 ASP A C 1
ATOM 730 O O . ASP A 1 91 ? -20.778 9.739 28.681 1.00 87.62 91 ASP A O 1
ATOM 734 N N . ASN A 1 92 ? -20.126 10.006 30.807 1.00 88.56 92 ASN A N 1
ATOM 735 C CA . ASN A 1 92 ? -18.843 10.627 30.454 1.00 88.56 92 ASN A CA 1
ATOM 736 C C . ASN A 1 92 ? -17.979 9.720 29.555 1.00 88.56 92 ASN A C 1
ATOM 738 O O . ASN A 1 92 ? -17.426 10.173 28.555 1.00 88.56 92 ASN A O 1
ATOM 742 N N . LEU A 1 93 ? -17.884 8.421 29.867 1.00 87.19 93 LEU A N 1
ATOM 743 C CA . LEU A 1 93 ? -17.134 7.454 29.050 1.00 87.19 93 LEU A CA 1
ATOM 744 C C . LEU A 1 93 ? -17.768 7.226 27.673 1.00 87.19 93 LEU A C 1
ATOM 746 O O . LEU A 1 93 ? -17.070 6.879 26.713 1.00 87.19 93 LEU A O 1
ATOM 750 N N . LYS A 1 94 ? -19.089 7.372 27.567 1.00 90.94 94 LYS A N 1
ATOM 751 C CA . LYS A 1 94 ? -19.820 7.282 26.304 1.00 90.94 94 LYS A CA 1
ATOM 752 C C . LYS A 1 94 ? -19.532 8.500 25.433 1.00 90.94 94 LYS A C 1
ATOM 754 O O . LYS A 1 94 ? -19.269 8.328 24.244 1.00 90.94 94 LYS A O 1
ATOM 759 N N . ASP A 1 95 ? -19.498 9.688 26.024 1.00 90.19 95 ASP A N 1
ATOM 760 C CA . ASP A 1 95 ? -19.138 10.924 25.331 1.00 90.19 95 ASP A CA 1
ATOM 761 C C . ASP A 1 95 ? -17.676 10.911 24.867 1.00 90.19 95 ASP A C 1
ATOM 763 O O . ASP A 1 95 ? -17.407 11.171 23.693 1.00 90.19 95 ASP A O 1
ATOM 767 N N . GLU A 1 96 ? -16.736 10.484 25.718 1.00 89.62 96 GLU A N 1
ATOM 768 C CA . GLU A 1 96 ? -15.331 10.288 25.330 1.00 89.62 96 GLU A CA 1
ATOM 769 C C . GLU A 1 96 ? -15.185 9.270 24.188 1.00 89.62 96 GLU A C 1
ATOM 771 O O . GLU A 1 96 ? -14.474 9.520 23.212 1.00 89.62 96 GLU A O 1
ATOM 776 N N . ASN A 1 97 ? -15.901 8.140 24.247 1.00 86.19 97 ASN A N 1
ATOM 777 C CA . ASN A 1 97 ? -15.907 7.162 23.154 1.00 86.19 97 ASN A CA 1
ATOM 778 C C . ASN A 1 97 ? -16.468 7.739 21.851 1.00 86.19 97 ASN A C 1
ATOM 780 O O . ASN A 1 97 ? -15.968 7.406 20.776 1.00 86.19 97 ASN A O 1
ATOM 784 N N . ASN A 1 98 ? -17.497 8.584 21.920 1.00 89.12 98 ASN A N 1
ATOM 785 C CA . ASN A 1 98 ? -18.067 9.227 20.740 1.00 89.12 98 ASN A CA 1
ATOM 786 C C . ASN A 1 98 ? -17.072 10.208 20.105 1.00 89.12 98 ASN A C 1
ATOM 788 O O . ASN A 1 98 ? -16.910 10.197 18.883 1.00 89.12 98 ASN A O 1
ATOM 792 N N . VAL A 1 99 ? -16.354 10.992 20.916 1.00 90.75 99 VAL A N 1
ATOM 793 C CA . VAL A 1 99 ? -15.287 11.889 20.439 1.00 90.75 99 VAL A CA 1
ATOM 794 C C . VAL A 1 99 ? -14.152 11.090 19.795 1.00 90.75 99 VAL A C 1
ATOM 796 O O . VAL A 1 99 ? -13.780 11.369 18.655 1.00 90.75 99 VAL A O 1
ATOM 799 N N . LEU A 1 100 ? -13.661 10.041 20.464 1.00 89.81 100 LEU A N 1
ATOM 800 C CA . LEU A 1 100 ? -12.591 9.184 19.942 1.00 89.81 100 LEU A CA 1
ATOM 801 C C . LEU A 1 100 ? -12.987 8.478 18.642 1.00 89.81 100 LEU A C 1
ATOM 803 O O . LEU A 1 100 ? -12.171 8.375 17.727 1.00 89.81 100 LEU A O 1
ATOM 807 N N . ARG A 1 101 ? -14.237 8.013 18.525 1.00 91.00 101 ARG A N 1
ATOM 808 C CA . ARG A 1 101 ? -14.765 7.455 17.270 1.00 91.00 101 ARG A CA 1
ATOM 809 C C . ARG A 1 101 ? -14.780 8.502 16.162 1.00 91.00 101 ARG A C 1
ATOM 811 O O . ARG A 1 101 ? -14.310 8.214 15.065 1.00 91.00 101 ARG A O 1
ATOM 818 N N . GLY A 1 102 ? -15.241 9.717 16.463 1.00 89.06 102 GLY A N 1
ATOM 819 C CA . GLY A 1 102 ? -15.230 10.829 15.516 1.00 89.06 102 GLY A CA 1
ATOM 820 C C . GLY A 1 102 ? -13.822 11.171 15.023 1.00 89.06 102 GLY A C 1
ATOM 821 O O . GLY A 1 102 ? -13.612 11.360 13.825 1.00 89.06 102 GLY A O 1
ATOM 822 N N . ASP A 1 103 ? -12.833 11.199 15.914 1.00 90.50 103 ASP A N 1
ATOM 823 C CA . ASP A 1 103 ? -11.441 11.444 15.532 1.00 90.50 103 ASP A CA 1
ATOM 824 C C . ASP A 1 103 ? -10.841 10.279 14.743 1.00 90.50 103 ASP A C 1
ATOM 826 O O . ASP A 1 103 ? -10.150 10.495 13.747 1.00 90.50 103 ASP A O 1
ATOM 830 N N . LEU A 1 104 ? -11.163 9.039 15.107 1.00 89.94 104 LEU A N 1
ATOM 831 C CA . LEU A 1 104 ? -10.742 7.851 14.370 1.00 89.94 104 LEU A CA 1
ATOM 832 C C . LEU A 1 104 ? -11.289 7.854 12.934 1.00 89.94 104 LEU A C 1
ATOM 834 O O . LEU A 1 104 ? -10.556 7.521 12.000 1.00 89.94 104 LEU A O 1
ATOM 838 N N . ASP A 1 105 ? -12.528 8.297 12.730 1.00 90.38 105 ASP A N 1
ATOM 839 C CA . ASP A 1 105 ? -13.118 8.441 11.397 1.00 90.38 105 ASP A CA 1
ATOM 840 C C . ASP A 1 105 ? -12.471 9.581 10.593 1.00 90.38 105 ASP A C 1
ATOM 842 O O . ASP A 1 105 ? -12.209 9.423 9.392 1.00 90.38 105 ASP A O 1
ATOM 846 N N . LYS A 1 106 ? -12.097 10.696 11.240 1.00 92.56 106 LYS A N 1
ATOM 847 C CA . LYS A 1 106 ? -11.282 11.748 10.600 1.00 92.56 106 LYS A CA 1
ATOM 848 C C . LYS A 1 106 ? -9.923 11.201 10.164 1.00 92.56 106 LYS A C 1
ATOM 850 O O . LYS A 1 106 ? -9.530 11.403 9.014 1.00 92.56 106 LYS A O 1
ATOM 855 N N . TYR A 1 107 ? -9.216 10.486 11.042 1.00 90.56 107 TYR A N 1
ATOM 856 C CA . TYR A 1 107 ? -7.907 9.909 10.727 1.00 90.56 107 TYR A CA 1
ATOM 857 C C . TYR A 1 107 ? -7.990 8.870 9.610 1.00 90.56 107 TYR A C 1
ATOM 859 O O . TYR A 1 107 ? -7.159 8.898 8.701 1.00 90.56 107 TYR A O 1
ATOM 867 N N . LYS A 1 108 ? -9.013 8.008 9.612 1.00 92.94 108 LYS A N 1
ATOM 868 C CA . LYS A 1 108 ? -9.282 7.086 8.498 1.00 92.94 108 LYS A CA 1
ATOM 869 C C . LYS A 1 108 ? -9.481 7.837 7.188 1.00 92.94 108 LYS A C 1
ATOM 871 O O . LYS A 1 108 ? -8.817 7.524 6.205 1.00 92.94 108 LYS A O 1
ATOM 876 N N . THR A 1 109 ? -10.314 8.875 7.195 1.00 93.19 109 THR A N 1
ATOM 877 C CA . THR A 1 109 ? -10.589 9.690 6.005 1.00 93.19 109 THR A CA 1
ATOM 878 C C . THR A 1 109 ? -9.319 10.360 5.472 1.00 93.19 109 THR A C 1
ATOM 880 O O . THR A 1 109 ? -9.056 10.350 4.268 1.00 93.19 109 THR A O 1
ATOM 883 N N . ILE A 1 110 ? -8.494 10.937 6.352 1.00 91.94 110 ILE A N 1
ATOM 884 C CA . ILE A 1 110 ? -7.215 11.556 5.972 1.00 91.94 110 ILE A CA 1
ATOM 885 C C . ILE A 1 110 ? -6.262 10.510 5.393 1.00 91.94 110 ILE A C 1
ATOM 887 O O . ILE A 1 110 ? -5.610 10.766 4.380 1.00 91.94 110 ILE A O 1
ATOM 891 N N . LEU A 1 111 ? -6.194 9.327 5.999 1.00 91.06 111 LEU A N 1
ATOM 892 C CA . LEU A 1 111 ? -5.334 8.240 5.551 1.00 91.06 111 LEU A CA 1
ATOM 893 C C . LEU A 1 111 ? -5.765 7.710 4.178 1.00 91.06 111 LEU A C 1
ATOM 895 O O . LEU A 1 111 ? -4.915 7.493 3.317 1.00 91.06 111 LEU A O 1
ATOM 899 N N . GLU A 1 112 ? -7.065 7.565 3.931 1.00 92.81 112 GLU A N 1
ATOM 900 C CA . GLU A 1 112 ? -7.607 7.200 2.618 1.00 92.81 112 GLU A CA 1
ATOM 901 C C . GLU A 1 112 ? -7.307 8.259 1.555 1.00 92.81 112 GLU A C 1
ATOM 903 O O . GLU A 1 112 ? -6.820 7.928 0.472 1.00 92.81 112 GLU A O 1
ATOM 908 N N . ARG A 1 113 ? -7.513 9.544 1.873 1.00 92.69 113 ARG A N 1
ATOM 909 C CA . ARG A 1 113 ? -7.162 10.656 0.974 1.00 92.69 113 ARG A CA 1
ATOM 910 C C . ARG A 1 113 ? -5.673 10.668 0.657 1.00 92.69 113 ARG A C 1
ATOM 912 O O . ARG A 1 113 ? -5.295 10.787 -0.503 1.00 92.69 113 ARG A O 1
ATOM 919 N N . THR A 1 114 ? -4.836 10.488 1.670 1.00 90.38 114 THR A N 1
ATOM 920 C CA . THR A 1 114 ? -3.379 10.436 1.519 1.00 90.38 114 THR A CA 1
ATOM 921 C C . THR A 1 114 ? -2.965 9.263 0.634 1.00 90.38 114 THR A C 1
ATOM 923 O O . THR A 1 114 ? -2.220 9.456 -0.324 1.00 90.38 114 THR A O 1
ATOM 926 N N . LYS A 1 115 ? -3.505 8.060 0.877 1.00 92.19 115 LYS A N 1
ATOM 927 C CA . LYS A 1 115 ? -3.277 6.885 0.019 1.00 92.19 115 LYS A CA 1
ATOM 928 C C . LYS A 1 115 ? -3.671 7.151 -1.432 1.00 92.19 115 LYS A C 1
ATOM 930 O O . LYS A 1 115 ? -2.918 6.790 -2.333 1.00 92.19 115 LYS A O 1
ATOM 935 N N . LYS A 1 116 ? -4.815 7.803 -1.658 1.00 92.94 116 LYS A N 1
ATOM 936 C CA . LYS A 1 116 ? -5.282 8.170 -2.999 1.00 92.94 116 LYS A CA 1
ATOM 937 C C . LYS A 1 116 ? -4.328 9.151 -3.683 1.00 92.94 116 LYS A C 1
ATOM 939 O O . LYS A 1 116 ? -3.900 8.884 -4.798 1.00 92.94 116 LYS A O 1
ATOM 944 N N . ILE A 1 117 ? -3.916 10.217 -2.993 1.00 94.06 117 ILE A N 1
ATOM 945 C CA . ILE A 1 117 ? -2.946 11.193 -3.517 1.00 94.06 117 ILE A CA 1
ATOM 946 C C . ILE A 1 117 ? -1.625 10.506 -3.887 1.00 94.06 117 ILE A C 1
ATOM 948 O O . ILE A 1 117 ? -1.083 10.759 -4.963 1.00 94.06 117 ILE A O 1
ATOM 952 N N . PHE A 1 118 ? -1.116 9.609 -3.036 1.00 88.88 118 PHE A N 1
ATOM 953 C CA . PHE A 1 118 ? 0.093 8.841 -3.344 1.00 88.88 118 PHE A CA 1
ATOM 954 C C . PHE A 1 118 ? -0.090 7.932 -4.563 1.00 88.88 118 PHE A C 1
ATOM 956 O O . PHE A 1 118 ? 0.800 7.879 -5.408 1.00 88.88 118 PHE A O 1
ATOM 963 N N . ALA A 1 119 ? -1.228 7.247 -4.687 1.00 86.12 119 ALA A N 1
ATOM 964 C CA . ALA A 1 119 ? -1.525 6.408 -5.846 1.00 86.12 119 ALA A CA 1
ATOM 965 C C . ALA A 1 119 ? -1.615 7.227 -7.146 1.00 86.12 119 ALA A C 1
ATOM 967 O O . ALA A 1 119 ? -1.053 6.824 -8.170 1.00 86.12 119 ALA A O 1
ATOM 968 N N . ASP A 1 120 ? -2.252 8.398 -7.096 1.00 91.56 120 ASP A N 1
ATOM 969 C CA . ASP A 1 120 ? -2.384 9.310 -8.233 1.00 91.56 120 ASP A CA 1
ATOM 970 C C . ASP A 1 120 ? -1.010 9.836 -8.667 1.00 91.56 120 ASP A C 1
ATOM 972 O O . ASP A 1 120 ? -0.642 9.726 -9.839 1.00 91.56 120 ASP A O 1
ATOM 976 N N . LYS A 1 121 ? -0.198 10.313 -7.714 1.00 90.12 121 LYS A N 1
ATOM 977 C CA . LYS A 1 121 ? 1.162 10.807 -7.979 1.00 90.12 121 LYS A CA 1
ATOM 978 C C . LYS A 1 121 ? 2.096 9.713 -8.480 1.00 90.12 121 LYS A C 1
ATOM 980 O O . LYS A 1 121 ? 2.876 9.948 -9.401 1.00 90.12 121 LYS A O 1
ATOM 985 N N . LEU A 1 122 ? 1.994 8.504 -7.935 1.00 86.38 122 LEU A N 1
ATOM 986 C CA . LEU A 1 122 ? 2.758 7.354 -8.412 1.00 86.38 122 LEU A CA 1
ATOM 987 C C . LEU A 1 122 ? 2.375 6.990 -9.852 1.00 86.38 122 LEU A C 1
ATOM 989 O O . LEU A 1 122 ? 3.243 6.676 -10.665 1.00 86.38 122 LEU A O 1
ATOM 993 N N . THR A 1 123 ? 1.087 7.058 -10.188 1.00 87.75 123 THR A N 1
ATOM 994 C CA . THR A 1 123 ? 0.593 6.792 -11.545 1.00 87.75 123 THR A CA 1
ATOM 995 C C . THR A 1 123 ? 1.043 7.871 -12.527 1.00 87.75 123 THR A C 1
ATOM 997 O O . THR A 1 123 ? 1.472 7.553 -13.637 1.00 87.75 123 THR A O 1
ATOM 1000 N N . GLU A 1 124 ? 0.988 9.140 -12.124 1.00 90.38 124 GLU A N 1
ATOM 1001 C CA . GLU A 1 124 ? 1.504 10.275 -12.893 1.00 90.38 124 GLU A CA 1
ATOM 1002 C C . GLU A 1 124 ? 3.006 10.116 -13.170 1.00 90.38 124 GLU A C 1
ATOM 1004 O O . GLU A 1 124 ? 3.433 10.197 -14.324 1.00 90.38 124 GLU A O 1
ATOM 1009 N N . TYR A 1 125 ? 3.789 9.772 -12.142 1.00 87.69 125 TYR A N 1
ATOM 1010 C CA . TYR A 1 125 ? 5.221 9.512 -12.271 1.00 87.69 125 TYR A CA 1
ATOM 1011 C C . TYR A 1 125 ? 5.512 8.342 -13.218 1.00 87.69 125 TYR A C 1
ATOM 1013 O O . TYR A 1 125 ? 6.318 8.483 -14.134 1.00 87.69 125 TYR A O 1
ATOM 1021 N N . ARG A 1 126 ? 4.813 7.207 -13.076 1.00 86.50 126 ARG A N 1
ATOM 1022 C CA . ARG A 1 126 ? 4.960 6.058 -13.991 1.00 86.50 126 ARG A CA 1
ATOM 1023 C C . ARG A 1 126 ? 4.667 6.437 -15.442 1.00 86.50 126 ARG A C 1
ATOM 1025 O O . ARG A 1 126 ? 5.413 6.039 -16.332 1.00 86.50 126 ARG A O 1
ATOM 1032 N N . LYS A 1 127 ? 3.615 7.226 -15.685 1.00 87.94 127 LYS A N 1
ATOM 1033 C CA . LYS A 1 127 ? 3.278 7.725 -17.028 1.00 87.94 127 LYS A CA 1
ATOM 1034 C C . LYS A 1 127 ? 4.368 8.645 -17.581 1.00 87.94 127 LYS A C 1
ATOM 1036 O O . LYS A 1 127 ? 4.696 8.536 -18.758 1.00 87.94 127 LYS A O 1
ATOM 1041 N N . ALA A 1 128 ? 4.920 9.536 -16.759 1.00 87.81 128 ALA A N 1
ATOM 1042 C CA . ALA A 1 128 ? 6.000 10.433 -17.166 1.00 87.81 128 ALA A CA 1
ATOM 1043 C C . ALA A 1 128 ? 7.283 9.660 -17.505 1.00 87.81 128 ALA A C 1
ATOM 1045 O O . ALA A 1 128 ? 7.861 9.879 -18.566 1.00 87.81 128 ALA A O 1
ATOM 1046 N N . VAL A 1 129 ? 7.678 8.707 -16.655 1.00 84.38 129 VAL A N 1
ATOM 1047 C CA . VAL A 1 129 ? 8.836 7.840 -16.909 1.00 84.38 129 VAL A CA 1
ATOM 1048 C C . VAL A 1 129 ? 8.645 7.056 -18.201 1.00 84.38 129 VAL A C 1
ATOM 1050 O O . VAL A 1 129 ? 9.522 7.104 -19.054 1.00 84.38 129 VAL A O 1
ATOM 1053 N N . TYR A 1 130 ? 7.485 6.425 -18.399 1.00 86.12 130 TYR A N 1
ATOM 1054 C CA . TYR A 1 130 ? 7.203 5.682 -19.626 1.00 86.12 130 TYR A CA 1
ATOM 1055 C C . TYR A 1 130 ? 7.304 6.560 -20.880 1.00 86.12 130 TYR A C 1
ATOM 1057 O O . TYR A 1 130 ? 7.909 6.152 -21.866 1.00 86.12 130 TYR A O 1
ATOM 1065 N N . LYS A 1 131 ? 6.776 7.790 -20.840 1.00 85.81 131 LYS A N 1
ATOM 1066 C CA . LYS A 1 131 ? 6.887 8.736 -21.963 1.00 85.81 131 LYS A CA 1
ATOM 1067 C C . LYS A 1 131 ? 8.331 9.145 -22.265 1.00 85.81 131 LYS A C 1
ATOM 1069 O O . LYS A 1 131 ? 8.650 9.363 -23.426 1.00 85.81 131 LYS A O 1
ATOM 1074 N N . LEU A 1 132 ? 9.174 9.289 -21.241 1.00 83.50 132 LEU A N 1
ATOM 1075 C CA . LEU A 1 132 ? 10.556 9.754 -21.396 1.00 83.50 132 LEU A CA 1
ATOM 1076 C C . LEU A 1 132 ? 11.527 8.634 -21.774 1.00 83.50 132 LEU A C 1
ATOM 1078 O O . LEU A 1 132 ? 12.470 8.873 -22.519 1.00 83.50 132 LEU A O 1
ATOM 1082 N N . THR A 1 133 ? 11.334 7.436 -21.226 1.00 78.69 133 THR A N 1
ATOM 1083 C CA . THR A 1 133 ? 12.321 6.353 -21.314 1.00 78.69 133 THR A CA 1
ATOM 1084 C C . THR A 1 133 ? 11.819 5.139 -22.088 1.00 78.69 133 THR A C 1
ATOM 1086 O O . THR A 1 133 ? 12.624 4.281 -22.428 1.00 78.69 133 THR A O 1
ATOM 1089 N N . GLY A 1 134 ? 10.511 5.029 -22.346 1.00 81.69 134 GLY A N 1
ATOM 1090 C CA . GLY A 1 134 ? 9.884 3.824 -22.903 1.00 81.69 134 GLY A CA 1
ATOM 1091 C C . GLY A 1 134 ? 9.708 2.686 -21.889 1.00 81.69 134 GLY A C 1
ATOM 1092 O O . GLY A 1 134 ? 9.112 1.658 -22.213 1.00 81.69 134 GLY A O 1
ATOM 1093 N N . TRP A 1 135 ? 10.183 2.859 -20.650 1.00 83.31 135 TRP A N 1
ATOM 1094 C CA . TRP A 1 135 ? 10.138 1.835 -19.608 1.00 83.31 135 TRP A CA 1
ATOM 1095 C C . TRP A 1 135 ? 8.910 1.987 -18.710 1.00 83.31 135 TRP A C 1
ATOM 1097 O O . TRP A 1 135 ? 8.688 3.021 -18.077 1.00 83.31 135 TRP A O 1
ATOM 1107 N N . LEU A 1 136 ? 8.122 0.920 -18.611 1.00 84.81 136 LEU A N 1
ATOM 1108 C CA . LEU A 1 136 ? 7.002 0.802 -17.691 1.00 84.81 136 LEU A CA 1
ATOM 1109 C C . LEU A 1 136 ? 7.478 0.163 -16.382 1.00 84.81 136 LEU A C 1
ATOM 1111 O O . LEU A 1 136 ? 7.893 -0.994 -16.355 1.00 84.81 136 LEU A O 1
ATOM 1115 N N . ILE A 1 137 ? 7.380 0.915 -15.285 1.00 83.94 137 ILE A N 1
ATOM 1116 C CA . ILE A 1 137 ? 7.815 0.477 -13.953 1.00 83.94 137 ILE A CA 1
ATOM 1117 C C . ILE A 1 137 ? 6.607 0.017 -13.137 1.00 83.94 137 ILE A C 1
ATOM 1119 O O . ILE A 1 137 ? 5.697 0.804 -12.865 1.00 83.94 137 ILE A O 1
ATOM 1123 N N . SER A 1 138 ? 6.624 -1.238 -12.695 1.00 83.75 138 SER A N 1
ATOM 1124 C CA . SER A 1 138 ? 5.602 -1.823 -11.824 1.00 83.75 138 SER A CA 1
ATOM 1125 C C . SER A 1 138 ? 6.223 -2.276 -10.507 1.00 83.75 138 SER A C 1
ATOM 1127 O O . SER A 1 138 ? 7.257 -2.930 -10.497 1.00 83.75 138 SER A O 1
ATOM 1129 N N . ILE A 1 139 ? 5.599 -1.918 -9.385 1.00 81.31 139 ILE A N 1
ATOM 1130 C CA . ILE A 1 139 ? 6.000 -2.427 -8.067 1.00 81.31 139 ILE A CA 1
ATOM 1131 C C . ILE A 1 139 ? 5.183 -3.690 -7.824 1.00 81.31 139 ILE A C 1
ATOM 1133 O O . ILE A 1 139 ? 3.953 -3.627 -7.854 1.00 81.31 139 ILE A O 1
ATOM 1137 N N . VAL A 1 140 ? 5.863 -4.808 -7.606 1.00 78.94 140 VAL A N 1
ATOM 1138 C CA . VAL A 1 140 ? 5.262 -6.120 -7.383 1.00 78.94 140 VAL A CA 1
ATOM 1139 C C . VAL A 1 140 ? 5.613 -6.557 -5.957 1.00 78.94 140 VAL A C 1
ATOM 1141 O O . VAL A 1 140 ? 6.786 -6.497 -5.569 1.00 78.94 140 VAL A O 1
ATOM 1144 N N . PRO A 1 141 ? 4.624 -6.939 -5.132 1.00 67.62 141 PRO A N 1
ATOM 1145 C CA . PRO A 1 141 ? 4.924 -7.563 -3.853 1.00 67.62 141 PRO A CA 1
ATOM 1146 C C . PRO A 1 141 ? 5.661 -8.881 -4.104 1.00 67.62 141 PRO A C 1
ATOM 1148 O O . PRO A 1 141 ? 5.312 -9.624 -5.015 1.00 67.62 141 PRO A O 1
ATOM 1151 N N . SER A 1 142 ? 6.684 -9.182 -3.305 1.00 64.56 142 SER A N 1
ATOM 1152 C CA . SER A 1 142 ? 7.240 -10.536 -3.309 1.00 64.56 142 SER A CA 1
ATOM 1153 C C . SER A 1 142 ? 6.202 -11.459 -2.693 1.00 64.56 142 SER A C 1
ATOM 1155 O O . SER A 1 142 ? 5.952 -11.382 -1.487 1.00 64.56 142 SER A O 1
ATOM 1157 N N . ASP A 1 143 ? 5.544 -12.250 -3.527 1.00 59.47 143 ASP A N 1
ATOM 1158 C CA . ASP A 1 143 ? 4.693 -13.338 -3.071 1.00 59.47 143 ASP A CA 1
ATOM 1159 C C . ASP A 1 143 ? 5.602 -14.548 -2.832 1.00 59.47 143 ASP A C 1
ATOM 1161 O O . ASP A 1 143 ? 6.245 -15.052 -3.753 1.00 59.47 143 ASP A O 1
ATOM 1165 N N . ASP A 1 144 ? 5.693 -14.979 -1.576 1.00 50.38 144 ASP A N 1
ATOM 1166 C CA . ASP A 1 144 ? 6.583 -16.055 -1.115 1.00 50.38 144 ASP A CA 1
ATOM 1167 C C . ASP A 1 144 ? 6.042 -17.472 -1.422 1.00 50.38 144 ASP A C 1
ATOM 1169 O O . ASP A 1 144 ? 6.474 -18.448 -0.821 1.00 50.38 144 ASP A O 1
ATOM 1173 N N . GLU A 1 145 ? 5.097 -17.640 -2.357 1.00 44.47 145 GLU A N 1
ATOM 1174 C CA . GLU A 1 145 ? 4.334 -18.899 -2.489 1.00 44.47 145 GLU A CA 1
ATOM 1175 C C . GLU A 1 145 ? 4.633 -19.786 -3.712 1.00 44.47 145 GLU A C 1
ATOM 1177 O O . GLU A 1 145 ? 3.920 -20.759 -3.928 1.00 44.47 145 GLU A O 1
ATOM 1182 N N . THR A 1 146 ? 5.680 -19.556 -4.518 1.00 36.34 146 THR A N 1
ATOM 1183 C CA . THR A 1 146 ? 5.903 -20.429 -5.707 1.00 36.34 146 THR A CA 1
ATOM 1184 C C . THR A 1 146 ? 7.293 -21.025 -5.914 1.00 36.34 146 THR A C 1
ATOM 1186 O O . THR A 1 146 ? 7.526 -21.634 -6.953 1.00 36.34 146 THR A O 1
ATOM 1189 N N . LEU A 1 147 ? 8.200 -20.983 -4.931 1.00 36.66 147 LEU A N 1
ATOM 1190 C CA . LEU A 1 147 ? 9.478 -21.715 -5.011 1.00 36.66 147 LEU A CA 1
ATOM 1191 C C . LEU A 1 147 ? 9.853 -22.357 -3.666 1.00 36.66 147 LEU A C 1
ATOM 1193 O O . LEU A 1 147 ? 10.840 -21.998 -3.035 1.00 36.66 147 LEU A O 1
ATOM 1197 N N . GLY A 1 148 ? 9.046 -23.327 -3.234 1.00 31.45 148 GLY A N 1
ATOM 1198 C CA . GLY A 1 148 ? 9.254 -24.087 -2.001 1.00 31.45 148 GLY A CA 1
ATOM 1199 C C . GLY A 1 148 ? 8.912 -25.568 -2.141 1.00 31.45 148 GLY A C 1
ATOM 1200 O O . GLY A 1 148 ? 8.314 -26.134 -1.239 1.00 31.45 148 GLY A O 1
ATOM 1201 N N . ASN A 1 149 ? 9.258 -26.203 -3.265 1.00 33.25 149 ASN A N 1
ATOM 1202 C CA . ASN A 1 149 ? 9.271 -27.664 -3.357 1.00 33.25 149 ASN A CA 1
ATOM 1203 C C . ASN A 1 149 ? 10.723 -28.133 -3.336 1.00 33.25 149 ASN A C 1
ATOM 1205 O O . ASN A 1 149 ? 11.361 -28.237 -4.376 1.00 33.25 149 ASN A O 1
ATOM 1209 N N . ASN A 1 150 ? 11.240 -28.376 -2.135 1.00 31.61 150 ASN A N 1
ATOM 1210 C CA . ASN A 1 150 ? 12.213 -29.431 -1.895 1.00 31.61 150 ASN A CA 1
ATOM 1211 C C . ASN A 1 150 ? 12.088 -29.865 -0.438 1.00 31.61 150 ASN A C 1
ATOM 1213 O O . ASN A 1 150 ? 12.411 -29.136 0.497 1.00 31.61 150 ASN A O 1
ATOM 1217 N N . ASN A 1 151 ? 11.555 -31.073 -0.294 1.00 39.94 151 ASN A N 1
ATOM 1218 C CA . ASN A 1 151 ? 11.426 -31.812 0.944 1.00 39.94 151 ASN A CA 1
ATOM 1219 C C . ASN A 1 151 ? 12.767 -31.843 1.681 1.00 39.94 151 ASN A C 1
ATOM 1221 O O . ASN A 1 151 ? 13.742 -32.346 1.133 1.00 39.94 151 ASN A O 1
ATOM 1225 N N . ASN A 1 152 ? 12.786 -31.363 2.923 1.00 35.78 152 ASN A N 1
ATOM 1226 C CA . ASN A 1 152 ? 13.482 -32.019 4.024 1.00 35.78 152 ASN A CA 1
ATOM 1227 C C . ASN A 1 152 ? 12.900 -31.521 5.350 1.00 35.78 152 ASN A C 1
ATOM 1229 O O . ASN A 1 152 ? 13.151 -30.414 5.814 1.00 35.78 152 ASN A O 1
ATOM 1233 N N . SER A 1 153 ? 12.078 -32.391 5.929 1.00 37.75 153 SER A N 1
ATOM 1234 C CA . SER A 1 153 ? 11.555 -32.315 7.286 1.00 37.75 153 SER A CA 1
ATOM 1235 C C . SER A 1 153 ? 12.702 -32.343 8.296 1.00 37.75 153 SER A C 1
ATOM 1237 O O . SER A 1 153 ? 13.427 -33.332 8.375 1.00 37.75 153 SER A O 1
ATOM 1239 N N . THR A 1 154 ? 12.814 -31.320 9.142 1.00 31.98 154 THR A N 1
ATOM 1240 C CA . THR A 1 154 ? 13.279 -31.471 10.528 1.00 31.98 154 THR A CA 1
ATOM 1241 C C . THR A 1 154 ? 12.560 -30.425 11.387 1.00 31.98 154 THR A C 1
ATOM 1243 O O . THR A 1 154 ? 12.424 -29.275 10.990 1.00 31.98 154 THR A O 1
ATOM 1246 N N . HIS A 1 155 ? 12.024 -30.886 12.516 1.00 34.75 155 HIS A N 1
ATOM 1247 C CA . HIS A 1 155 ? 11.110 -30.229 13.457 1.00 34.75 155 HIS A CA 1
ATOM 1248 C C . HIS A 1 155 ? 11.313 -28.720 13.732 1.00 34.75 155 HIS A C 1
ATOM 1250 O O . HIS A 1 155 ? 12.452 -28.265 13.835 1.00 34.75 155 HIS A O 1
ATOM 1256 N N . PRO A 1 156 ? 10.225 -27.959 13.998 1.00 34.22 156 PRO A N 1
ATOM 1257 C CA . PRO A 1 156 ? 10.325 -26.577 14.439 1.00 34.22 156 PRO A CA 1
ATOM 1258 C C . PRO A 1 156 ? 10.687 -26.552 15.928 1.00 34.22 156 PRO A C 1
ATOM 1260 O O . PRO A 1 156 ? 9.873 -26.839 16.806 1.00 34.22 156 PRO A O 1
ATOM 1263 N N . SER A 1 157 ? 11.941 -26.222 16.214 1.00 34.00 157 SER A N 1
ATOM 1264 C CA . SER A 1 157 ? 12.371 -25.810 17.545 1.00 34.00 157 SER A CA 1
ATOM 1265 C C . SER A 1 157 ? 11.790 -24.424 17.827 1.00 34.00 157 SER A C 1
ATOM 1267 O O . SER A 1 157 ? 12.256 -23.425 17.283 1.00 34.00 157 SER A O 1
ATOM 1269 N N . ASN A 1 158 ? 10.768 -24.376 18.682 1.00 38.78 158 ASN A N 1
ATOM 1270 C CA . ASN A 1 158 ? 10.250 -23.163 19.308 1.00 38.78 158 ASN A CA 1
ATOM 1271 C C . ASN A 1 158 ? 11.400 -22.389 19.963 1.00 38.78 158 ASN A C 1
ATOM 1273 O O . ASN A 1 158 ? 11.885 -22.839 20.995 1.00 38.78 158 ASN A O 1
ATOM 1277 N N . ASN A 1 159 ? 11.837 -21.282 19.354 1.00 37.69 159 ASN A N 1
ATOM 1278 C CA . ASN A 1 159 ? 12.449 -20.110 20.000 1.00 37.69 159 ASN A CA 1
ATOM 1279 C C . ASN A 1 159 ? 12.922 -19.083 18.951 1.00 37.69 159 ASN A C 1
ATOM 1281 O O . ASN A 1 159 ? 14.088 -18.716 18.926 1.00 37.69 159 ASN A O 1
ATOM 1285 N N . GLU A 1 160 ? 12.024 -18.567 18.111 1.00 33.81 160 GLU A N 1
ATOM 1286 C CA . GLU A 1 160 ? 12.245 -17.266 17.464 1.00 33.81 160 GLU A CA 1
ATOM 1287 C C . GLU A 1 160 ? 10.952 -16.457 17.538 1.00 33.81 160 GLU A C 1
ATOM 1289 O O . GLU A 1 160 ? 9.968 -16.692 16.838 1.00 33.81 160 GLU A O 1
ATOM 1294 N N . ALA A 1 161 ? 10.941 -15.516 18.476 1.00 34.88 161 ALA A N 1
ATOM 1295 C CA . ALA A 1 161 ? 9.903 -14.520 18.608 1.00 34.88 161 ALA A CA 1
ATOM 1296 C C . ALA A 1 161 ? 9.823 -13.679 17.324 1.00 34.88 161 ALA A C 1
ATOM 1298 O O . ALA A 1 161 ? 10.709 -12.880 17.051 1.00 34.88 161 ALA A O 1
ATOM 1299 N N . ASN A 1 162 ? 8.728 -13.827 16.576 1.00 38.94 162 ASN A N 1
ATOM 1300 C CA . ASN A 1 162 ? 8.091 -12.773 15.778 1.00 38.94 162 ASN A CA 1
ATOM 1301 C C . ASN A 1 162 ? 8.998 -11.883 14.900 1.00 38.94 162 ASN A C 1
ATOM 1303 O O . ASN A 1 162 ? 8.693 -10.703 14.706 1.00 38.94 162 ASN A O 1
ATOM 1307 N N . ALA A 1 163 ? 10.060 -12.416 14.299 1.00 42.72 163 ALA A N 1
ATOM 1308 C CA . ALA A 1 163 ? 10.691 -11.751 13.169 1.00 42.72 163 ALA A CA 1
ATOM 1309 C C . ALA A 1 163 ? 9.787 -11.976 11.951 1.00 42.72 163 ALA A C 1
ATOM 1311 O O . ALA A 1 163 ? 9.862 -13.005 11.283 1.00 42.72 163 ALA A O 1
ATOM 1312 N N . ARG A 1 164 ? 8.869 -11.036 11.679 1.00 46.56 164 ARG A N 1
ATOM 1313 C CA . ARG A 1 164 ? 8.177 -11.014 10.381 1.00 46.56 164 ARG A CA 1
ATOM 1314 C C . ARG A 1 164 ? 9.256 -11.093 9.295 1.00 46.56 164 ARG A C 1
ATOM 1316 O O . ARG A 1 164 ? 10.186 -10.282 9.364 1.00 46.56 164 ARG A O 1
ATOM 1323 N N . PRO A 1 165 ? 9.155 -12.007 8.312 1.00 53.84 165 PRO A N 1
ATOM 1324 C CA . PRO A 1 165 ? 10.096 -12.013 7.208 1.00 53.84 165 PRO A CA 1
ATOM 1325 C C . PRO A 1 165 ? 10.052 -10.626 6.577 1.00 53.84 165 PRO A C 1
ATOM 1327 O O . PRO A 1 165 ? 8.982 -10.077 6.291 1.00 53.84 165 PRO A O 1
ATOM 1330 N N . ILE A 1 166 ? 11.223 -10.007 6.472 1.00 56.62 166 ILE A N 1
ATOM 1331 C CA . ILE A 1 166 ? 11.361 -8.680 5.898 1.00 56.62 166 ILE A CA 1
ATOM 1332 C C . ILE A 1 166 ? 10.921 -8.792 4.435 1.00 56.62 166 ILE A C 1
ATOM 1334 O O . ILE A 1 166 ? 11.652 -9.331 3.606 1.00 56.62 166 ILE A O 1
ATOM 1338 N N . LYS A 1 167 ? 9.704 -8.324 4.132 1.00 67.94 167 LYS A N 1
ATOM 1339 C CA . LYS A 1 167 ? 9.090 -8.499 2.813 1.00 67.94 167 LYS A CA 1
ATOM 1340 C C . LYS A 1 167 ? 9.925 -7.772 1.760 1.00 67.94 167 LYS A C 1
ATOM 1342 O O . LYS A 1 167 ? 10.034 -6.546 1.781 1.00 67.94 167 LYS A O 1
ATOM 1347 N N . GLU A 1 168 ? 10.511 -8.538 0.846 1.00 73.50 168 GLU A N 1
ATOM 1348 C CA . GLU A 1 168 ? 11.212 -8.006 -0.318 1.00 73.50 168 GLU A CA 1
ATOM 1349 C C . GLU A 1 168 ? 10.247 -7.172 -1.172 1.00 73.50 168 GLU A C 1
ATOM 1351 O O . GLU A 1 168 ? 9.096 -7.564 -1.404 1.00 73.50 168 GLU A O 1
ATOM 1356 N N . MET A 1 169 ? 10.719 -6.034 -1.678 1.00 77.44 169 MET A N 1
ATOM 1357 C CA . MET A 1 169 ? 9.977 -5.241 -2.656 1.00 77.44 169 MET A CA 1
ATOM 1358 C C . MET A 1 169 ? 10.606 -5.441 -4.030 1.00 77.44 169 MET A C 1
ATOM 1360 O O . MET A 1 169 ? 11.792 -5.167 -4.207 1.00 77.44 169 MET A O 1
ATOM 1364 N N . LEU A 1 170 ? 9.823 -5.908 -5.002 1.00 82.69 170 LEU A N 1
ATOM 1365 C CA . LEU A 1 170 ? 10.295 -6.120 -6.367 1.00 82.69 170 LEU A CA 1
ATOM 1366 C C . LEU A 1 170 ? 9.786 -4.998 -7.268 1.00 82.69 170 LEU A C 1
ATOM 1368 O O . LEU A 1 170 ? 8.634 -4.573 -7.193 1.00 82.69 170 LEU A O 1
ATOM 1372 N N . LEU A 1 171 ? 10.661 -4.517 -8.137 1.00 83.50 171 LEU A N 1
ATOM 1373 C CA . LEU A 1 171 ? 10.346 -3.613 -9.225 1.00 83.50 171 LEU A CA 1
ATOM 1374 C C . LEU A 1 171 ? 10.493 -4.392 -10.525 1.00 83.50 171 LEU A C 1
ATOM 1376 O O . LEU A 1 171 ? 11.592 -4.781 -10.909 1.00 83.50 171 LEU A O 1
ATOM 1380 N N . GLU A 1 172 ? 9.373 -4.616 -11.194 1.00 85.12 172 GLU A N 1
ATOM 1381 C CA . GLU A 1 172 ? 9.323 -5.204 -12.523 1.00 85.12 172 GLU A CA 1
ATOM 1382 C C . GLU A 1 172 ? 9.380 -4.079 -13.563 1.00 85.12 172 GLU A C 1
ATOM 1384 O O . GLU A 1 172 ? 8.568 -3.147 -13.549 1.00 85.12 172 GLU A O 1
ATOM 1389 N N . LEU A 1 173 ? 10.356 -4.165 -14.460 1.00 85.00 173 LEU A N 1
ATOM 1390 C CA . LEU A 1 173 ? 10.560 -3.234 -15.560 1.00 85.00 173 LEU A CA 1
ATOM 1391 C C . LEU A 1 173 ? 10.114 -3.914 -16.852 1.00 85.00 173 LEU A C 1
ATOM 1393 O O . LEU A 1 173 ? 10.585 -5.002 -17.179 1.00 85.00 173 LEU A O 1
ATOM 1397 N N . LYS A 1 174 ? 9.193 -3.267 -17.568 1.00 81.81 174 LYS A N 1
ATOM 1398 C CA . LYS A 1 174 ? 8.667 -3.727 -18.857 1.00 81.81 174 LYS A CA 1
ATOM 1399 C C . LYS A 1 174 ? 8.983 -2.708 -19.938 1.00 81.81 174 LYS A C 1
ATOM 1401 O O . LYS A 1 174 ? 8.904 -1.507 -19.695 1.00 81.81 174 LYS A O 1
ATOM 1406 N N . HIS A 1 175 ? 9.290 -3.186 -21.132 1.00 80.44 175 HIS A N 1
ATOM 1407 C CA . HIS A 1 175 ? 9.474 -2.362 -22.321 1.00 80.44 175 HIS A CA 1
ATOM 1408 C C . HIS A 1 175 ? 8.628 -2.921 -23.473 1.00 80.44 175 HIS A C 1
ATOM 1410 O O . HIS A 1 175 ? 8.230 -4.080 -23.439 1.00 80.44 175 HIS A O 1
ATOM 1416 N N . LEU A 1 176 ? 8.350 -2.111 -24.499 1.00 77.25 176 LEU A N 1
ATOM 1417 C CA . LEU A 1 176 ? 7.459 -2.456 -25.618 1.00 77.25 176 LEU A CA 1
ATOM 1418 C C . LEU A 1 176 ? 7.840 -3.755 -26.361 1.00 77.25 176 LEU A C 1
ATOM 1420 O O . LEU A 1 176 ? 6.968 -4.459 -26.858 1.00 77.25 176 LEU A O 1
ATOM 1424 N N . TRP A 1 177 ? 9.133 -4.079 -26.431 1.00 76.88 177 TRP A N 1
ATOM 1425 C CA . TRP A 1 177 ? 9.643 -5.294 -27.077 1.00 76.88 177 TRP A CA 1
ATOM 1426 C C . TRP A 1 177 ? 9.612 -6.528 -26.159 1.00 76.88 177 TRP A C 1
ATOM 1428 O O . TRP A 1 177 ? 9.770 -7.641 -26.646 1.00 76.88 177 TRP A O 1
ATOM 1438 N N . MET A 1 178 ? 9.376 -6.359 -24.852 1.00 81.50 178 MET A N 1
ATOM 1439 C CA . MET A 1 178 ? 9.261 -7.467 -23.900 1.00 81.50 178 MET A CA 1
ATOM 1440 C C . MET A 1 178 ? 7.864 -8.079 -23.999 1.00 81.50 178 MET A C 1
ATOM 1442 O O . MET A 1 178 ? 6.922 -7.622 -23.348 1.00 81.50 178 MET A O 1
ATOM 1446 N N . GLN A 1 179 ? 7.720 -9.102 -24.835 1.00 76.19 179 GLN A N 1
ATOM 1447 C CA . GLN A 1 179 ? 6.436 -9.776 -25.048 1.00 76.19 179 GLN A CA 1
ATOM 1448 C C . GLN A 1 179 ? 6.314 -11.052 -24.217 1.00 76.19 179 GLN A C 1
ATOM 1450 O O . GLN A 1 179 ? 5.202 -11.459 -23.873 1.00 76.19 179 GLN A O 1
ATOM 1455 N N . THR A 1 180 ? 7.441 -11.672 -23.850 1.00 79.44 180 THR A N 1
ATOM 1456 C CA . THR A 1 180 ? 7.443 -12.926 -23.101 1.00 79.44 180 THR A CA 1
ATOM 1457 C C . THR A 1 180 ? 7.819 -12.716 -21.630 1.00 79.44 180 THR A C 1
ATOM 1459 O O . THR A 1 180 ? 8.499 -11.752 -21.271 1.00 79.44 180 THR A O 1
ATOM 1462 N N . PRO A 1 181 ? 7.415 -13.628 -20.726 1.00 70.69 181 PRO A N 1
ATOM 1463 C CA . PRO A 1 181 ? 7.854 -13.591 -19.333 1.00 70.69 181 PRO A CA 1
ATOM 1464 C C . PRO A 1 181 ? 9.372 -13.716 -19.152 1.00 70.69 181 PRO A C 1
ATOM 1466 O O . PRO A 1 181 ? 9.895 -13.293 -18.124 1.00 70.69 181 PRO A O 1
ATOM 1469 N N . ASN A 1 182 ? 10.070 -14.272 -20.144 1.00 76.50 182 ASN A N 1
ATOM 1470 C CA . ASN A 1 182 ? 11.516 -14.464 -20.114 1.00 76.50 182 ASN A CA 1
ATOM 1471 C C . ASN A 1 182 ? 12.285 -13.156 -20.334 1.00 76.50 182 ASN A C 1
ATOM 1473 O O . ASN A 1 182 ? 13.422 -13.050 -19.878 1.00 76.50 182 ASN A O 1
ATOM 1477 N N . ASP A 1 183 ? 11.634 -12.158 -20.938 1.00 77.88 183 ASP A N 1
ATOM 1478 C CA . ASP A 1 183 ? 12.212 -10.848 -21.260 1.00 77.88 183 ASP A CA 1
ATOM 1479 C C . ASP A 1 183 ? 12.194 -9.881 -20.066 1.00 77.88 183 ASP A C 1
ATOM 1481 O O . ASP A 1 183 ? 12.606 -8.731 -20.171 1.00 77.88 183 ASP A O 1
ATOM 1485 N N . ARG A 1 184 ? 11.678 -10.317 -18.911 1.00 79.69 184 ARG A N 1
ATOM 1486 C CA . ARG A 1 184 ? 11.446 -9.445 -17.757 1.00 79.69 184 ARG A CA 1
ATOM 1487 C C . ARG A 1 184 ? 12.749 -9.068 -17.068 1.00 79.69 184 ARG A C 1
ATOM 1489 O O . ARG A 1 184 ? 13.593 -9.917 -16.780 1.00 79.69 184 ARG A O 1
ATOM 1496 N N . ILE A 1 185 ? 12.843 -7.799 -16.682 1.00 84.00 185 ILE A N 1
ATOM 1497 C CA . ILE A 1 185 ? 13.876 -7.306 -15.773 1.00 84.00 185 ILE A CA 1
ATOM 1498 C C . ILE A 1 185 ? 13.222 -7.050 -14.421 1.00 84.00 185 ILE A C 1
ATOM 1500 O O . ILE A 1 185 ? 12.258 -6.289 -14.317 1.00 84.00 185 ILE A O 1
ATOM 1504 N N . VAL A 1 186 ? 13.752 -7.681 -13.377 1.00 84.19 186 VAL A N 1
ATOM 1505 C CA . VAL A 1 186 ? 13.243 -7.532 -12.013 1.00 84.19 186 VAL A CA 1
ATOM 1506 C C . VAL A 1 186 ? 14.369 -7.055 -11.107 1.00 84.19 186 VAL A C 1
ATOM 1508 O O . VAL A 1 186 ? 15.392 -7.722 -10.966 1.00 84.19 186 VAL A O 1
ATOM 1511 N N . ILE A 1 187 ? 14.170 -5.899 -10.481 1.00 83.56 187 ILE A N 1
ATOM 1512 C CA . ILE A 1 187 ? 15.085 -5.318 -9.498 1.00 83.56 187 ILE A CA 1
ATOM 1513 C C . ILE A 1 187 ? 14.455 -5.480 -8.122 1.00 83.56 187 ILE A C 1
ATOM 1515 O O . ILE A 1 187 ? 13.346 -5.012 -7.885 1.00 83.56 187 ILE A O 1
ATOM 1519 N N . GLY A 1 188 ? 15.149 -6.143 -7.210 1.00 81.12 188 GLY A N 1
ATOM 1520 C CA . GLY A 1 188 ? 14.718 -6.305 -5.835 1.00 81.12 188 GLY A CA 1
ATOM 1521 C C . GLY A 1 188 ? 15.355 -5.291 -4.896 1.00 81.12 188 GLY A C 1
ATOM 1522 O O . GLY A 1 188 ? 16.504 -4.878 -5.063 1.00 81.12 188 GLY A O 1
ATOM 1523 N N . LEU A 1 189 ? 14.584 -4.919 -3.880 1.00 78.19 189 LEU A N 1
ATOM 1524 C CA . LEU A 1 189 ? 15.031 -4.171 -2.722 1.00 78.19 189 LEU A CA 1
ATOM 1525 C C . LEU A 1 189 ? 14.837 -5.051 -1.487 1.00 78.19 189 LEU A C 1
ATOM 1527 O O . LEU A 1 189 ? 13.703 -5.361 -1.110 1.00 78.19 189 LEU A O 1
ATOM 1531 N N . ARG A 1 190 ? 15.946 -5.453 -0.862 1.00 76.69 190 ARG A N 1
ATOM 1532 C CA . ARG A 1 190 ? 15.938 -6.208 0.395 1.00 76.69 190 ARG A CA 1
ATOM 1533 C C . ARG A 1 190 ? 16.527 -5.346 1.508 1.00 76.69 190 ARG A C 1
ATOM 1535 O O . ARG A 1 190 ? 17.666 -4.900 1.376 1.00 76.69 190 ARG A O 1
ATOM 1542 N N . PRO A 1 191 ? 15.811 -5.123 2.615 1.00 69.69 191 PRO A N 1
ATOM 1543 C CA . PRO A 1 191 ? 16.407 -4.536 3.805 1.00 69.69 191 PRO A CA 1
ATOM 1544 C C . PRO A 1 191 ? 17.386 -5.537 4.427 1.00 69.69 191 PRO A C 1
ATOM 1546 O O . PRO A 1 191 ? 17.005 -6.654 4.772 1.00 69.69 191 PRO A O 1
ATOM 1549 N N . LYS A 1 192 ? 18.650 -5.141 4.552 1.00 70.12 192 LYS A N 1
ATOM 1550 C CA . LYS A 1 192 ? 19.697 -5.878 5.258 1.00 70.12 192 LYS A CA 1
ATOM 1551 C C . LYS A 1 192 ? 20.343 -4.923 6.254 1.00 70.12 192 LYS A C 1
ATOM 1553 O O . LYS A 1 192 ? 20.843 -3.880 5.848 1.00 70.12 192 LYS A O 1
ATOM 1558 N N . ASP A 1 193 ? 20.293 -5.258 7.540 1.00 64.19 193 ASP A N 1
ATOM 1559 C CA . ASP A 1 193 ? 20.937 -4.480 8.609 1.00 64.19 193 ASP A CA 1
ATOM 1560 C C . ASP A 1 193 ? 20.569 -2.981 8.572 1.00 64.19 193 ASP A C 1
ATOM 1562 O O . ASP A 1 193 ? 21.427 -2.109 8.640 1.00 64.19 193 ASP A O 1
ATOM 1566 N N . GLN A 1 194 ? 19.270 -2.681 8.416 1.00 60.75 194 GLN A N 1
ATOM 1567 C CA . GLN A 1 194 ? 18.700 -1.323 8.282 1.00 60.75 194 GLN A CA 1
ATOM 1568 C C . GLN A 1 194 ? 19.048 -0.571 6.983 1.00 60.75 194 GLN A C 1
ATOM 1570 O O . GLN A 1 194 ? 18.552 0.533 6.764 1.00 60.75 194 GLN A O 1
ATOM 1575 N N . ILE A 1 195 ? 19.826 -1.171 6.079 1.00 62.88 195 ILE A N 1
ATOM 1576 C CA . ILE A 1 195 ? 20.167 -0.600 4.773 1.00 62.88 195 ILE A CA 1
ATOM 1577 C C . ILE A 1 195 ? 19.388 -1.334 3.682 1.00 62.88 195 ILE A C 1
ATOM 1579 O O . ILE A 1 195 ? 19.338 -2.562 3.630 1.00 62.88 195 ILE A O 1
ATOM 1583 N N . ALA A 1 196 ? 18.772 -0.583 2.774 1.00 66.12 196 ALA A N 1
ATOM 1584 C CA . ALA A 1 196 ? 18.106 -1.165 1.620 1.00 66.12 196 ALA A CA 1
ATOM 1585 C C . ALA A 1 196 ? 19.153 -1.572 0.565 1.00 66.12 196 ALA A C 1
ATOM 1587 O O . ALA A 1 196 ? 19.854 -0.727 0.007 1.00 66.12 196 ALA A O 1
ATOM 1588 N N . VAL A 1 197 ? 19.278 -2.873 0.307 1.00 71.12 197 VAL A N 1
ATOM 1589 C CA . VAL A 1 197 ? 20.202 -3.434 -0.683 1.00 71.12 197 VAL A CA 1
ATOM 1590 C C . VAL A 1 197 ? 19.455 -3.672 -1.989 1.00 71.12 197 VAL A C 1
ATOM 1592 O O . VAL A 1 197 ? 18.466 -4.407 -2.028 1.00 71.12 197 VAL A O 1
ATOM 1595 N N . PHE A 1 198 ? 19.952 -3.051 -3.058 1.00 75.12 198 PHE A N 1
ATOM 1596 C CA . PHE A 1 198 ? 19.487 -3.281 -4.421 1.00 75.12 198 PHE A CA 1
ATOM 1597 C C . PHE A 1 198 ? 20.146 -4.532 -4.995 1.00 75.12 198 PHE A C 1
ATOM 1599 O O . PHE A 1 198 ? 21.366 -4.679 -4.929 1.00 75.12 198 PHE A O 1
ATOM 1606 N N . PHE A 1 199 ? 19.348 -5.399 -5.603 1.00 78.38 199 PHE A N 1
ATOM 1607 C CA . PHE A 1 199 ? 19.832 -6.545 -6.364 1.00 78.38 199 PHE A CA 1
ATOM 1608 C C . PHE A 1 199 ? 19.012 -6.702 -7.641 1.00 78.38 199 PHE A C 1
ATOM 1610 O O . PHE A 1 199 ? 17.857 -6.292 -7.703 1.00 78.38 199 PHE A O 1
ATOM 1617 N N . ILE A 1 200 ? 19.603 -7.290 -8.674 1.00 82.50 200 ILE A N 1
ATOM 1618 C CA . ILE A 1 200 ? 18.869 -7.684 -9.877 1.00 82.50 200 ILE A CA 1
ATOM 1619 C C . ILE A 1 200 ? 18.565 -9.173 -9.745 1.00 82.50 200 ILE A C 1
ATOM 1621 O O . ILE A 1 200 ? 19.441 -9.942 -9.348 1.00 82.50 200 ILE A O 1
ATOM 1625 N N . ARG A 1 201 ? 17.328 -9.590 -10.029 1.00 81.94 201 ARG A N 1
ATOM 1626 C CA . ARG A 1 201 ? 17.012 -11.017 -10.098 1.00 81.94 201 ARG A CA 1
ATOM 1627 C C . ARG A 1 201 ? 17.595 -11.619 -11.364 1.00 81.94 201 ARG A C 1
ATOM 1629 O O . ARG A 1 201 ? 17.577 -11.013 -12.431 1.00 81.94 201 ARG A O 1
ATOM 1636 N N . ASP A 1 202 ? 18.060 -12.847 -11.216 1.00 80.19 202 ASP A N 1
ATOM 1637 C CA . ASP A 1 202 ? 18.524 -13.664 -12.321 1.00 80.19 202 ASP A CA 1
ATOM 1638 C C . ASP A 1 202 ? 17.321 -14.110 -13.167 1.00 80.19 202 ASP A C 1
ATOM 1640 O O . ASP A 1 202 ? 16.576 -15.018 -12.791 1.00 80.19 202 ASP A O 1
ATOM 1644 N N . THR A 1 203 ? 17.078 -13.406 -14.271 1.00 81.19 203 THR A N 1
ATOM 1645 C CA . THR A 1 203 ? 16.058 -13.752 -15.268 1.00 81.19 203 THR A CA 1
ATOM 1646 C C . THR A 1 203 ? 16.732 -14.229 -16.557 1.00 81.19 203 THR A C 1
ATOM 1648 O O . THR A 1 203 ? 17.886 -13.867 -16.803 1.00 81.19 203 THR A O 1
ATOM 1651 N N . PRO A 1 204 ? 16.045 -15.015 -17.412 1.00 81.81 204 PRO A N 1
ATOM 1652 C CA . PRO A 1 204 ? 16.620 -15.490 -18.672 1.00 81.81 204 PRO A CA 1
ATOM 1653 C C . PRO A 1 204 ? 17.214 -14.363 -19.526 1.00 81.81 204 PRO A C 1
ATOM 1655 O O . PRO A 1 204 ? 18.328 -14.501 -20.021 1.00 81.81 204 PRO A O 1
ATOM 1658 N N . PHE A 1 205 ? 16.525 -13.221 -19.607 1.00 83.62 205 PHE A N 1
ATOM 1659 C CA . PHE A 1 205 ? 17.030 -12.022 -20.271 1.00 83.62 205 PHE A CA 1
ATOM 1660 C C . PHE A 1 205 ? 18.277 -11.435 -19.603 1.00 83.62 205 PHE A C 1
ATOM 1662 O O . PHE A 1 205 ? 19.245 -11.097 -20.275 1.00 83.62 205 PHE A O 1
ATOM 1669 N N . MET A 1 206 ? 18.304 -11.330 -18.272 1.00 83.44 206 MET A N 1
ATOM 1670 C CA . MET A 1 206 ? 19.475 -10.781 -17.581 1.00 83.44 206 MET A CA 1
ATOM 1671 C C . MET A 1 206 ? 20.732 -11.640 -17.785 1.00 83.44 206 MET A C 1
ATOM 1673 O O . MET A 1 206 ? 21.832 -11.093 -17.764 1.00 83.44 206 MET A O 1
ATOM 1677 N N . ARG A 1 207 ? 20.587 -12.948 -18.048 1.00 83.12 207 ARG A N 1
ATOM 1678 C CA . ARG A 1 207 ? 21.707 -13.835 -18.412 1.00 83.12 207 ARG A CA 1
ATOM 1679 C C . ARG A 1 207 ? 22.256 -13.585 -19.816 1.00 83.12 207 ARG A C 1
ATOM 1681 O O . ARG A 1 207 ? 23.420 -13.893 -20.053 1.00 83.12 207 ARG A O 1
ATOM 1688 N N . SER A 1 208 ? 21.444 -13.063 -20.736 1.00 82.56 208 SER A N 1
ATOM 1689 C CA . SER A 1 208 ? 21.887 -12.716 -22.094 1.00 82.56 208 SER A CA 1
ATOM 1690 C C . SER A 1 208 ? 22.473 -11.304 -22.205 1.00 82.56 208 SER A C 1
ATOM 1692 O O . SER A 1 208 ? 23.105 -10.987 -23.209 1.00 82.56 208 SER A O 1
ATOM 1694 N N . VAL A 1 209 ? 22.282 -10.446 -21.196 1.00 84.69 209 VAL A N 1
ATOM 1695 C CA . VAL A 1 209 ? 22.874 -9.097 -21.155 1.00 84.69 209 VAL A CA 1
ATOM 1696 C C . VAL A 1 209 ? 24.398 -9.187 -21.009 1.00 84.69 209 VAL A C 1
ATOM 1698 O O . VAL A 1 209 ? 24.910 -10.049 -20.297 1.00 84.69 209 VAL A O 1
ATOM 1701 N N . ASP A 1 210 ? 25.133 -8.268 -21.652 1.00 84.12 210 ASP A N 1
ATOM 1702 C CA . ASP A 1 210 ? 26.600 -8.238 -21.576 1.00 84.12 210 ASP A CA 1
ATOM 1703 C C . ASP A 1 210 ? 27.067 -8.157 -20.101 1.00 84.12 210 ASP A C 1
ATOM 1705 O O . ASP A 1 210 ? 26.711 -7.204 -19.388 1.00 84.12 210 ASP A O 1
ATOM 1709 N N . PRO A 1 211 ? 27.915 -9.094 -19.628 1.00 84.38 211 PRO A N 1
ATOM 1710 C CA . PRO A 1 211 ? 28.478 -9.067 -18.279 1.00 84.38 211 PRO A CA 1
ATOM 1711 C C . PRO A 1 211 ? 29.161 -7.742 -17.911 1.00 84.38 211 PRO A C 1
ATOM 1713 O O . PRO A 1 211 ? 29.191 -7.361 -16.738 1.00 84.38 211 PRO A O 1
ATOM 1716 N N . LYS A 1 212 ? 29.698 -7.000 -18.892 1.00 85.62 212 LYS A N 1
ATOM 1717 C CA . LYS A 1 212 ? 30.289 -5.671 -18.670 1.00 85.62 212 LYS A CA 1
ATOM 1718 C C . LYS A 1 212 ? 29.252 -4.660 -18.188 1.00 85.62 212 LYS A C 1
ATOM 1720 O O . LYS A 1 212 ? 29.561 -3.856 -17.305 1.00 85.62 212 LYS A O 1
ATOM 1725 N N . ILE A 1 213 ? 28.029 -4.714 -18.720 1.00 83.81 213 ILE A N 1
ATOM 1726 C CA . ILE A 1 213 ? 26.926 -3.841 -18.302 1.00 83.81 213 ILE A CA 1
ATOM 1727 C C . ILE A 1 213 ? 26.528 -4.177 -16.862 1.00 83.81 213 ILE A C 1
ATOM 1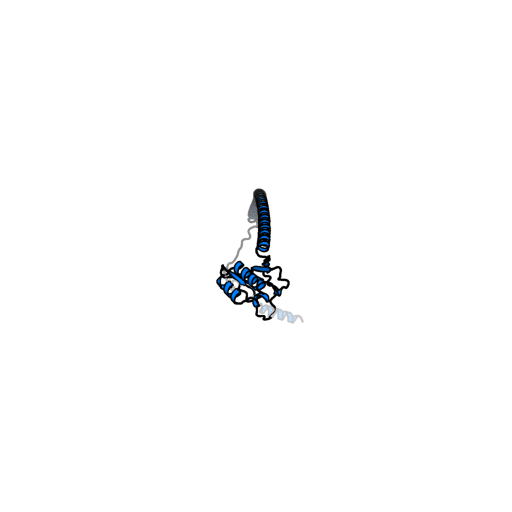729 O O . ILE A 1 213 ? 26.424 -3.275 -16.029 1.00 83.81 213 ILE A O 1
ATOM 1733 N N . LEU A 1 214 ? 26.428 -5.463 -16.522 1.00 81.62 214 LEU A N 1
ATOM 1734 C CA . LEU A 1 214 ? 26.097 -5.908 -15.163 1.00 81.62 214 LEU A CA 1
ATOM 1735 C C . LEU A 1 214 ? 27.157 -5.482 -14.140 1.00 81.62 214 LEU A C 1
ATOM 1737 O O . LEU A 1 214 ? 26.831 -4.858 -13.131 1.00 81.62 214 LEU A O 1
ATOM 1741 N N . LYS A 1 215 ? 28.441 -5.681 -14.453 1.00 82.75 215 LYS A N 1
ATOM 1742 C CA . LYS A 1 215 ? 29.560 -5.239 -13.604 1.00 82.75 215 LYS A CA 1
ATOM 1743 C C . LYS A 1 215 ? 29.593 -3.715 -13.422 1.00 82.75 215 LYS A C 1
ATOM 1745 O O . LYS A 1 215 ? 29.915 -3.191 -12.353 1.00 82.75 215 LYS A O 1
ATOM 1750 N N . SER A 1 216 ? 29.238 -2.969 -14.467 1.00 80.31 216 SER A N 1
ATOM 1751 C CA . SER A 1 216 ? 29.140 -1.508 -14.388 1.00 80.31 216 SER A CA 1
ATOM 1752 C C . SER A 1 216 ? 27.949 -1.034 -13.543 1.00 80.31 216 SER A C 1
ATOM 1754 O O . SER A 1 216 ? 28.013 0.031 -12.928 1.00 80.31 216 SER A O 1
ATOM 1756 N N . PHE A 1 217 ? 26.885 -1.834 -13.441 1.00 77.69 217 PHE A N 1
ATOM 1757 C CA . PHE A 1 217 ? 25.784 -1.574 -12.521 1.00 77.69 217 PHE A CA 1
ATOM 1758 C C . PHE A 1 217 ? 26.153 -1.888 -11.069 1.00 77.69 217 PHE A C 1
ATOM 1760 O O . PHE A 1 217 ? 25.827 -1.092 -10.193 1.00 77.69 217 PHE A O 1
ATOM 1767 N N . GLU A 1 218 ? 26.883 -2.970 -10.797 1.00 74.31 218 GLU A N 1
ATOM 1768 C CA . GLU A 1 218 ? 27.356 -3.286 -9.438 1.00 74.31 218 GLU A CA 1
ATOM 1769 C C . GLU A 1 218 ? 28.212 -2.158 -8.840 1.00 74.31 218 GLU A C 1
ATOM 1771 O O . GLU A 1 218 ? 28.124 -1.861 -7.646 1.00 74.31 218 GLU A O 1
ATOM 1776 N N . THR A 1 219 ? 28.994 -1.489 -9.692 1.00 78.94 219 THR A N 1
ATOM 1777 C CA . THR A 1 219 ? 29.850 -0.358 -9.307 1.00 78.94 219 THR A CA 1
ATOM 1778 C C . THR A 1 219 ? 29.087 0.963 -9.206 1.00 78.94 219 THR A C 1
ATOM 1780 O O . THR A 1 219 ? 29.268 1.694 -8.235 1.00 78.94 219 THR A O 1
ATOM 1783 N N . LYS A 1 220 ? 28.217 1.288 -10.173 1.00 79.06 220 LYS A N 1
ATOM 1784 C CA . LYS A 1 220 ? 27.501 2.580 -10.212 1.00 79.06 220 LYS A CA 1
ATOM 1785 C C . LYS A 1 220 ? 26.190 2.601 -9.427 1.00 79.06 220 LYS A C 1
ATOM 1787 O O . LYS A 1 220 ? 25.696 3.682 -9.123 1.00 79.06 220 LYS A O 1
ATOM 1792 N N . ARG A 1 221 ? 25.595 1.434 -9.158 1.00 74.69 221 ARG A N 1
ATOM 1793 C CA . ARG A 1 221 ? 24.298 1.234 -8.478 1.00 74.69 221 ARG A CA 1
ATOM 1794 C C . ARG A 1 221 ? 23.179 2.151 -8.986 1.00 74.69 221 ARG A C 1
ATOM 1796 O O . ARG A 1 221 ? 22.343 2.620 -8.221 1.00 74.69 221 ARG A O 1
ATOM 1803 N N . SER A 1 222 ? 23.173 2.421 -10.290 1.00 77.31 222 SER A N 1
ATOM 1804 C CA . SER A 1 222 ? 22.271 3.384 -10.925 1.00 77.31 222 SER A CA 1
ATOM 1805 C C . SER A 1 222 ? 21.327 2.667 -11.885 1.00 77.31 222 SER A C 1
ATOM 1807 O O . SER A 1 222 ? 21.751 2.175 -12.933 1.00 77.31 222 SER A O 1
ATOM 1809 N N . SER A 1 223 ? 20.039 2.602 -11.529 1.00 74.44 223 SER A N 1
ATOM 1810 C CA . SER A 1 223 ? 19.017 1.987 -12.384 1.00 74.44 223 SER A CA 1
ATOM 1811 C C . SER A 1 223 ? 18.794 2.739 -13.704 1.00 74.44 223 SER A C 1
ATOM 1813 O O . SER A 1 223 ? 18.672 2.056 -14.721 1.00 74.44 223 SER A O 1
ATOM 1815 N N . PRO A 1 224 ? 18.844 4.091 -13.783 1.00 75.75 224 PRO A N 1
ATOM 1816 C CA . PRO A 1 224 ? 18.770 4.778 -15.074 1.00 75.75 224 PRO A CA 1
ATOM 1817 C C . PRO A 1 224 ? 19.941 4.432 -15.997 1.00 75.75 224 PRO A C 1
ATOM 1819 O O . PRO A 1 224 ? 19.757 4.286 -17.203 1.00 75.75 224 PRO A O 1
ATOM 1822 N N . TYR A 1 225 ? 21.143 4.265 -15.436 1.00 82.06 225 TYR A N 1
ATOM 1823 C CA . TYR A 1 225 ? 22.318 3.885 -16.215 1.00 82.06 225 TYR A CA 1
ATOM 1824 C C . TYR A 1 225 ? 22.198 2.462 -16.773 1.00 82.06 225 TYR A C 1
ATOM 1826 O O . TYR A 1 225 ? 22.450 2.261 -17.958 1.00 82.06 225 TYR A O 1
ATOM 1834 N N . LEU A 1 226 ? 21.768 1.500 -15.948 1.00 82.31 226 LEU A N 1
ATOM 1835 C CA . LEU A 1 226 ? 21.516 0.124 -16.388 1.00 82.31 226 LEU A CA 1
ATOM 1836 C C . LEU A 1 226 ? 20.498 0.082 -17.528 1.00 82.31 226 LEU A C 1
ATOM 1838 O O . LEU A 1 226 ? 20.755 -0.535 -18.556 1.00 82.31 226 LEU A O 1
ATOM 1842 N N . LEU A 1 227 ? 19.366 0.771 -17.360 1.00 81.81 227 LEU A N 1
ATOM 1843 C CA . LEU A 1 227 ? 18.312 0.791 -18.370 1.00 81.81 227 LEU A CA 1
ATOM 1844 C C . LEU A 1 227 ? 18.791 1.427 -19.670 1.00 81.81 227 LEU A C 1
ATOM 1846 O O . LEU A 1 227 ? 18.531 0.882 -20.738 1.00 81.81 227 LEU A O 1
ATOM 1850 N N . SER A 1 228 ? 19.536 2.531 -19.591 1.00 83.06 228 SER A N 1
ATOM 1851 C CA . SER A 1 228 ? 20.135 3.169 -20.766 1.00 83.06 228 SER A CA 1
ATOM 1852 C C . SER A 1 228 ? 21.117 2.236 -21.482 1.00 83.06 228 SER A C 1
ATOM 1854 O O . SER A 1 228 ? 21.021 2.062 -22.694 1.00 83.06 228 SER A O 1
ATOM 1856 N N . ALA A 1 229 ? 22.002 1.561 -20.743 1.00 84.94 229 ALA A N 1
ATOM 1857 C CA . ALA A 1 229 ? 22.980 0.636 -21.311 1.00 84.94 229 ALA A CA 1
ATOM 1858 C C . ALA A 1 229 ? 22.324 -0.580 -21.987 1.00 84.94 229 ALA A C 1
ATOM 1860 O O . ALA A 1 229 ? 22.695 -0.918 -23.109 1.00 84.94 229 ALA A O 1
ATOM 1861 N N . ILE A 1 230 ? 21.317 -1.187 -21.347 1.00 84.44 230 ILE A N 1
ATOM 1862 C CA . ILE A 1 230 ? 20.531 -2.288 -21.928 1.00 84.44 230 ILE A CA 1
ATOM 1863 C C . ILE A 1 230 ? 19.798 -1.808 -23.182 1.00 84.44 230 ILE A C 1
ATOM 1865 O O . ILE A 1 230 ? 19.846 -2.466 -24.216 1.00 84.44 230 ILE A O 1
ATOM 1869 N N . THR A 1 231 ? 19.169 -0.632 -23.120 1.00 82.12 231 THR A N 1
ATOM 1870 C CA . THR A 1 231 ? 18.471 -0.045 -24.273 1.00 82.12 231 THR A CA 1
ATOM 1871 C C . THR A 1 231 ? 19.445 0.164 -25.436 1.00 82.12 231 THR A C 1
ATOM 1873 O O . THR A 1 231 ? 19.174 -0.266 -26.550 1.00 82.12 231 THR A O 1
ATOM 1876 N N . MET A 1 232 ? 20.620 0.746 -25.183 1.00 84.44 232 MET A N 1
ATOM 1877 C CA . MET A 1 232 ? 21.653 0.929 -26.206 1.00 84.44 232 MET A CA 1
ATOM 1878 C C . MET A 1 232 ? 22.180 -0.386 -26.782 1.00 84.44 232 MET A C 1
ATOM 1880 O O . MET A 1 232 ? 22.536 -0.407 -27.955 1.00 84.44 232 MET A O 1
ATOM 1884 N N . GLN A 1 233 ? 22.282 -1.451 -25.982 1.00 83.88 233 GLN A N 1
ATOM 1885 C CA . GLN A 1 233 ? 22.691 -2.767 -26.475 1.00 83.88 233 GLN A CA 1
ATOM 1886 C C . GLN A 1 233 ? 21.649 -3.320 -27.454 1.00 83.88 233 GLN A C 1
ATOM 1888 O O . GLN A 1 233 ? 22.010 -3.742 -28.544 1.00 83.88 233 GLN A O 1
ATOM 1893 N N . LEU A 1 234 ? 20.367 -3.232 -27.102 1.00 78.81 234 LEU A N 1
ATOM 1894 C CA . LEU A 1 234 ? 19.270 -3.780 -27.905 1.00 78.81 234 LEU A CA 1
ATOM 1895 C C . LEU A 1 234 ? 19.008 -3.029 -29.215 1.00 78.81 234 LEU A C 1
ATOM 1897 O O . LEU A 1 234 ? 18.473 -3.619 -30.139 1.00 78.81 234 LEU A O 1
ATOM 1901 N N . TYR A 1 235 ? 19.352 -1.740 -29.299 1.00 78.00 235 TYR A N 1
ATOM 1902 C CA . TYR A 1 235 ? 19.235 -0.956 -30.540 1.00 78.00 235 TYR A CA 1
ATOM 1903 C C . TYR A 1 235 ? 20.504 -0.980 -31.411 1.00 78.00 235 TYR A C 1
ATOM 1905 O O . TYR A 1 235 ? 20.525 -0.350 -32.468 1.00 78.00 235 TYR A O 1
ATOM 1913 N N . LYS A 1 236 ? 21.589 -1.614 -30.947 1.00 73.44 236 LYS A N 1
ATOM 1914 C CA . LYS A 1 236 ? 22.833 -1.776 -31.720 1.00 73.44 236 LYS A CA 1
ATOM 1915 C C . LYS A 1 236 ? 22.883 -3.079 -32.518 1.00 73.44 236 LYS A C 1
ATOM 1917 O O . LYS A 1 236 ? 23.726 -3.174 -33.408 1.00 73.44 236 LYS A O 1
ATOM 1922 N N . GLU A 1 237 ? 22.044 -4.047 -32.165 1.00 54.31 237 GLU A N 1
ATOM 1923 C CA . GLU A 1 237 ? 21.766 -5.252 -32.956 1.00 54.31 237 GLU A CA 1
ATOM 1924 C C . GLU A 1 237 ? 20.703 -4.955 -34.020 1.00 54.31 237 GLU A C 1
ATOM 1926 O O . GLU A 1 237 ? 20.852 -5.491 -35.141 1.00 54.31 237 GLU A O 1
#

Secondary structure (DSSP, 8-state):
--HHHHHHHHHHHHHS------TTT-----------------TTTTHHHHHHHHHHHHHHHHHHHHHHHHHHHHHHHHHHHHHHHHHHHHHHHHHHHHHHHHHHHHHHHHHHHHHHHHHHHHHHHHHHHHHHHSPEEEEEE----SS----------S----------EEEEEE-TT--SGGG-EEEEEEEETTEEEEEE---HHHHHS-HHHHHHHHHH--HHHHHHHHHHHHTT-

Radius of gyration: 58.71 Å; chains: 1; bounding box: 72×104×156 Å

InterPro domains:
  IPR008672 Spindle assembly checkpoint component Mad1 [PF05557] (18-141)
  IPR008672 Spindle assembly checkpoint component Mad1 [PTHR23168] (11-236)

Foldseek 3Di:
DPPVVVVVVVVVVVVPDDPDDDPVPDDDDDDDDDDDDDDPDDPPVPPVVVVVVVVVVVVVVVVVVVVVVVVVVVVVVVVVVVVVVVVVVVVVVVVVVVVVVVVVVVVVVVVVVVVVVVVVVVVVVQVVCCVVQQKRKDKDWPDPPDPDPDDDDDDDDPDDPDPDQQTKIKIWIDGPPPPDPQCIWIWIWGQDPNDTDIDTDDGNNVVVPDVVLVVVCVVPVDPVSSSVSSVVVVVVD